Protein AF-0000000087669742 (afdb_homodimer)

Secondary structure (DSSP, 8-state):
-EEEEEEE--S--HHHHHHHHHHHHTTEEEEEEEEEEEEEEHHHHTSS--SSHHHHHHHHHHHHHHHHHHHHT---EEEEEEE-HHHHHHHHHHHTT-SEEEEEEEE-SS-TT---HHHHHHHHH-SSEEEEEEEE-/-EEEEEEE--S--HHHHHHHHHHHHTTEEEEEEEEEEEEEETTGGGSS--SSHHHHHHHHHHHHHHHHHHHHT---EEEEEEE-HHHHHHHHHHHTT-SEEEEEEEE-SS-TT---HHHHHHHHH-SSEEEEEEEE-

pLDDT: mean 83.38, std 17.42, range [39.97, 98.5]

Organism: NCBI:txid484088

InterPro domains:
  IPR006015 Universal stress protein A family [PR01438] (95-107)
  IPR006015 Universal stress protein A family [PR01438] (112-134)
  IPR006016 UspA [PF00582] (1-134)
  IPR014729 Rossmann-like alpha/beta/alpha sandwich fold [G3DSA:3.40.50.620] (1-135)

Nearest PDB structures (foldseek):
  4r2l-assembly1_B-2  TM=8.242E-01  e=2.205E-08  Salmonella enterica subsp. enterica serovar Typhimurium str. LT2
  2gm3-assembly6_F-3  TM=6.220E-01  e=1.500E-05  Arabidopsis thaliana
  8ijy-assembly1_A  TM=5.415E-01  e=2.252E-02  Synechococcus elongatus PCC 7942 = FACHB-805
  5b3h-assembly2_E  TM=4.622E-01  e=8.101E-02  Arabidopsis thaliana
  5b3h-assembly1_B  TM=4.850E-01  e=1.402E-01  Arabidopsis thaliana

Structure (mmCIF, N/CA/C/O backbone):
data_AF-0000000087669742-model_v1
#
loop_
_entity.id
_entity.type
_entity.pdbx_description
1 polymer 'Universal stress protein UspA'
#
loop_
_atom_site.group_PDB
_atom_site.id
_atom_site.type_symbol
_atom_site.label_atom_id
_atom_site.label_alt_id
_atom_site.label_comp_id
_atom_site.label_asym_id
_atom_site.label_entity_id
_atom_site.label_seq_id
_atom_site.pdbx_PDB_ins_code
_atom_site.Cartn_x
_atom_site.Cartn_y
_atom_site.Cartn_z
_atom_site.occupancy
_atom_site.B_iso_or_equiv
_atom_site.auth_seq_id
_atom_site.auth_comp_id
_atom_site.auth_asym_id
_atom_site.auth_atom_id
_atom_site.pdbx_PDB_model_num
ATOM 1 N N . MET A 1 1 ? -13.172 -3.043 3.889 1 84.75 1 MET A N 1
ATOM 2 C CA . MET A 1 1 ? -13.047 -1.611 4.148 1 84.75 1 MET A CA 1
ATOM 3 C C . MET A 1 1 ? -12.461 -1.358 5.531 1 84.75 1 MET A C 1
ATOM 5 O O . MET A 1 1 ? -12.414 -2.264 6.367 1 84.75 1 MET A O 1
ATOM 9 N N . TYR A 1 2 ? -11.836 -0.158 5.695 1 95.5 2 TYR A N 1
ATOM 10 C CA . TYR A 1 2 ? -11.07 0.158 6.895 1 95.5 2 TYR A CA 1
ATOM 11 C C . TYR A 1 2 ? -11.836 1.109 7.801 1 95.5 2 TYR A C 1
ATOM 13 O O . TYR A 1 2 ? -12.586 1.964 7.324 1 95.5 2 TYR A O 1
ATOM 21 N N . ASN A 1 3 ? -11.672 0.974 9.102 1 97.12 3 ASN A N 1
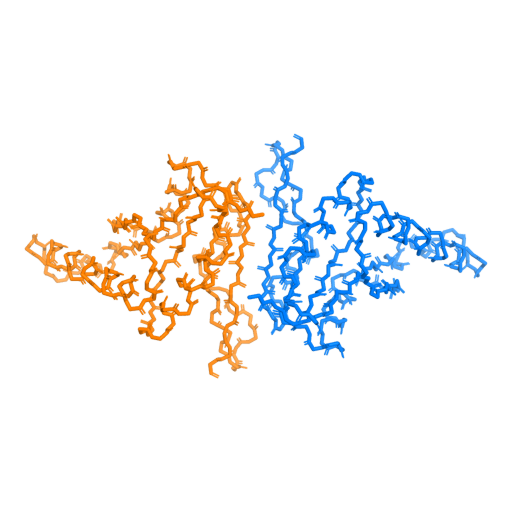ATOM 22 C CA . ASN A 1 3 ? -12.414 1.78 10.062 1 97.12 3 ASN A CA 1
ATOM 23 C C . ASN A 1 3 ? -11.727 3.117 10.32 1 97.12 3 ASN A C 1
ATOM 25 O O . ASN A 1 3 ? -12.383 4.148 10.445 1 97.12 3 ASN A O 1
ATOM 29 N N . THR A 1 4 ? -10.445 3.109 10.523 1 98.31 4 THR A N 1
ATOM 30 C CA . THR A 1 4 ? -9.664 4.316 10.758 1 98.31 4 THR A CA 1
ATOM 31 C C . THR A 1 4 ? -8.57 4.465 9.703 1 98.31 4 THR A C 1
ATOM 33 O O . THR A 1 4 ? -7.582 3.73 9.719 1 98.31 4 THR A O 1
ATOM 36 N N . VAL A 1 5 ? -8.719 5.43 8.805 1 98.31 5 VAL A N 1
ATOM 37 C CA . VAL A 1 5 ? -7.812 5.645 7.684 1 98.31 5 VAL A CA 1
ATOM 38 C C . VAL A 1 5 ? -7.09 6.98 7.848 1 98.31 5 VAL A C 1
ATOM 40 O O . VAL A 1 5 ? -7.715 7.996 8.156 1 98.31 5 VAL A O 1
ATOM 43 N N . VAL A 1 6 ? -5.777 6.914 7.73 1 98.5 6 VAL A N 1
ATOM 44 C CA . VAL A 1 6 ? -4.988 8.141 7.73 1 98.5 6 VAL A CA 1
ATOM 45 C C . VAL A 1 6 ? -4.453 8.414 6.328 1 98.5 6 VAL A C 1
ATOM 47 O O . VAL A 1 6 ? -3.859 7.531 5.699 1 98.5 6 VAL A O 1
ATOM 50 N N . CYS A 1 7 ? -4.758 9.531 5.875 1 97.75 7 CYS A N 1
ATOM 51 C CA . CYS A 1 7 ? -4.234 10.023 4.605 1 97.75 7 CYS A CA 1
ATOM 52 C C . CYS A 1 7 ? -3.08 10.992 4.828 1 97.75 7 CYS A C 1
ATOM 54 O O . CYS A 1 7 ? -3.281 12.094 5.336 1 97.75 7 CYS A O 1
ATOM 56 N N . ALA A 1 8 ? -1.875 10.562 4.449 1 96.38 8 ALA A N 1
ATOM 57 C CA . ALA A 1 8 ? -0.693 11.406 4.609 1 96.38 8 ALA A CA 1
ATOM 58 C C . ALA A 1 8 ? -0.509 12.328 3.41 1 96.38 8 ALA A C 1
ATOM 60 O O . ALA A 1 8 ? -0.205 11.875 2.307 1 96.38 8 ALA A O 1
ATOM 61 N N . ILE A 1 9 ? -0.63 13.609 3.693 1 91.88 9 ILE A N 1
ATOM 62 C CA . ILE A 1 9 ? -0.577 14.609 2.629 1 91.88 9 ILE A CA 1
ATOM 63 C C . ILE A 1 9 ? 0.811 15.242 2.588 1 91.88 9 ILE A C 1
ATOM 65 O O . ILE A 1 9 ? 1.273 15.805 3.584 1 91.88 9 ILE A O 1
ATOM 69 N N . GLY A 1 10 ? 1.509 15.008 1.503 1 82.94 10 GLY A N 1
ATOM 70 C CA . GLY A 1 10 ? 2.809 15.633 1.316 1 82.94 10 GLY A CA 1
ATOM 71 C C . GLY A 1 10 ? 2.736 16.953 0.567 1 82.94 10 GLY A C 1
ATOM 72 O O . GLY A 1 10 ? 1.685 17.594 0.532 1 82.94 10 GLY A O 1
ATOM 73 N N . ARG A 1 11 ? 3.965 17.234 0.144 1 71.75 11 ARG A N 1
ATOM 74 C CA . ARG A 1 11 ? 4.012 18.422 -0.717 1 71.75 11 ARG A CA 1
ATOM 75 C C . ARG A 1 11 ? 3.52 18.094 -2.123 1 71.75 11 ARG A C 1
ATOM 77 O O . ARG A 1 11 ? 3.734 16.984 -2.615 1 71.75 11 ARG A O 1
ATOM 84 N N . GLY A 1 12 ? 2.629 18.891 -2.688 1 72.88 12 GLY A N 1
ATOM 85 C CA . GLY A 1 12 ? 2.131 18.641 -4.027 1 72.88 12 GLY A CA 1
ATOM 86 C C . GLY A 1 12 ? 1.046 19.609 -4.461 1 72.88 12 GLY A C 1
ATOM 87 O O . GLY A 1 12 ? 0.715 20.547 -3.729 1 72.88 12 GLY A O 1
ATOM 88 N N . SER A 1 13 ? 0.628 19.281 -5.645 1 74.31 13 SER A N 1
ATOM 89 C CA . SER A 1 13 ? -0.417 20.125 -6.227 1 74.31 13 SER A CA 1
ATOM 90 C C . SER A 1 13 ? -1.766 19.859 -5.566 1 74.31 13 SER A C 1
ATOM 92 O O . SER A 1 13 ? -1.936 18.859 -4.859 1 74.31 13 SER A O 1
ATOM 94 N N . ARG A 1 14 ? -2.572 20.859 -5.691 1 80.94 14 ARG A N 1
ATOM 95 C CA . ARG A 1 14 ? -3.949 20.719 -5.234 1 80.94 14 ARG A CA 1
ATOM 96 C C . ARG A 1 14 ? -4.594 19.469 -5.836 1 80.94 14 ARG A C 1
ATOM 98 O O . ARG A 1 14 ? -5.328 18.75 -5.152 1 80.94 14 ARG A O 1
ATOM 105 N N . GLU A 1 15 ? -4.309 19.281 -7.098 1 81.88 15 GLU A N 1
ATOM 106 C CA . GLU A 1 15 ? -4.883 18.141 -7.801 1 81.88 15 GLU A CA 1
ATOM 107 C C . GLU A 1 15 ? -4.441 16.828 -7.164 1 81.88 15 GLU A C 1
ATOM 109 O O . GLU A 1 15 ? -5.258 15.93 -6.961 1 81.88 15 GLU A O 1
ATOM 114 N N . ARG A 1 16 ? -3.258 16.781 -6.789 1 84.06 16 ARG A N 1
ATOM 115 C CA . ARG A 1 16 ? -2.723 15.578 -6.168 1 84.06 16 ARG A CA 1
ATOM 116 C C . ARG A 1 16 ? -3.34 15.352 -4.793 1 84.06 16 ARG A C 1
ATOM 118 O O . ARG A 1 16 ? -3.662 14.219 -4.434 1 84.06 16 ARG A O 1
ATOM 125 N N . THR A 1 17 ? -3.438 16.406 -4.105 1 88.44 17 THR A N 1
ATOM 126 C CA . THR A 1 17 ? -4.055 16.328 -2.787 1 88.44 17 THR A CA 1
ATOM 127 C C . THR A 1 17 ? -5.488 15.82 -2.889 1 88.44 17 THR A C 1
ATOM 129 O O . THR A 1 17 ? -5.895 14.945 -2.129 1 88.44 17 THR A O 1
ATOM 132 N N . GLN A 1 18 ? -6.219 16.297 -3.855 1 90.12 18 GLN A N 1
ATOM 133 C CA . GLN A 1 18 ? -7.605 15.883 -4.039 1 90.12 18 GLN A CA 1
ATOM 134 C C . GLN A 1 18 ? -7.699 14.414 -4.445 1 90.12 18 GLN A C 1
ATOM 136 O O . GLN A 1 18 ? -8.586 13.695 -3.986 1 90.12 18 GLN A O 1
ATOM 141 N N . GLN A 1 19 ? -6.801 14.031 -5.328 1 89.62 19 GLN A N 1
ATOM 142 C CA . GLN A 1 19 ? -6.773 12.641 -5.75 1 89.62 19 GLN A CA 1
ATOM 143 C C . GLN A 1 19 ? -6.504 11.711 -4.566 1 89.62 19 GLN A C 1
ATOM 145 O O . GLN A 1 19 ? -7.129 10.656 -4.441 1 89.62 19 GLN A O 1
ATOM 150 N N . LEU A 1 20 ? -5.605 12.133 -3.73 1 92.19 20 LEU A N 1
ATOM 151 C CA . LEU A 1 20 ? -5.238 11.344 -2.561 1 92.19 20 LEU A CA 1
ATOM 152 C C . LEU A 1 20 ? -6.406 11.242 -1.585 1 92.19 20 LEU A C 1
ATOM 154 O O . LEU A 1 20 ? -6.699 10.156 -1.07 1 92.19 20 LEU A O 1
ATOM 158 N N . ILE A 1 21 ? -7.051 12.344 -1.36 1 94.5 21 ILE A N 1
ATOM 159 C CA . ILE A 1 21 ? -8.195 12.383 -0.452 1 94.5 21 ILE A CA 1
ATOM 160 C C . ILE A 1 21 ? -9.312 11.5 -0.997 1 94.5 21 ILE A C 1
ATOM 162 O O . ILE A 1 21 ? -9.922 10.727 -0.251 1 94.5 21 ILE A O 1
ATOM 166 N N . THR A 1 22 ? -9.539 11.617 -2.266 1 93.31 22 THR A N 1
ATOM 167 C CA . THR A 1 22 ? -10.578 10.812 -2.896 1 93.31 22 THR A CA 1
ATOM 168 C C . THR A 1 22 ? -10.258 9.32 -2.764 1 93.31 22 THR A C 1
ATOM 170 O O . THR A 1 22 ? -11.125 8.531 -2.387 1 93.31 22 THR A O 1
ATOM 173 N N . ALA A 1 23 ? -9.039 8.953 -3.062 1 93.38 23 ALA A N 1
ATOM 174 C CA . ALA A 1 23 ? -8.617 7.559 -2.941 1 93.38 23 ALA A CA 1
ATOM 175 C C . ALA A 1 23 ? -8.781 7.059 -1.51 1 93.38 23 ALA A C 1
ATOM 177 O O . ALA A 1 23 ? -9.289 5.957 -1.284 1 93.38 23 ALA A O 1
ATOM 178 N N . ALA A 1 24 ? -8.406 7.855 -0.539 1 96.31 24 ALA A N 1
ATOM 179 C CA . ALA A 1 24 ? -8.5 7.48 0.869 1 96.31 24 ALA A CA 1
ATOM 180 C C . ALA A 1 24 ? -9.953 7.305 1.295 1 96.31 24 ALA A C 1
ATOM 182 O O . ALA A 1 24 ? -10.289 6.359 2.01 1 96.31 24 ALA A O 1
ATOM 183 N N . SER A 1 25 ? -10.789 8.25 0.844 1 95.69 25 SER A N 1
ATOM 184 C CA . SER A 1 25 ? -12.195 8.234 1.242 1 95.69 25 SER A CA 1
ATOM 185 C C . SER A 1 25 ? -12.891 6.969 0.75 1 95.69 25 SER A C 1
ATOM 187 O O . SER A 1 25 ? -13.797 6.453 1.413 1 95.69 25 SER A O 1
ATOM 189 N N . MET A 1 26 ? -12.438 6.453 -0.369 1 93.44 26 MET A N 1
ATOM 190 C CA . MET A 1 26 ? -13.039 5.254 -0.947 1 93.44 26 MET A CA 1
ATOM 191 C C . MET A 1 26 ? -12.711 4.023 -0.108 1 93.44 26 MET A C 1
ATOM 193 O O . MET A 1 26 ? -13.367 2.986 -0.236 1 93.44 26 MET A O 1
ATOM 197 N N . LEU A 1 27 ? -11.688 4.133 0.757 1 96.06 27 LEU A N 1
ATOM 198 C CA . LEU A 1 27 ? -11.211 2.982 1.518 1 96.06 27 LEU A CA 1
ATOM 199 C C . LEU A 1 27 ? -11.766 3.004 2.938 1 96.06 27 LEU A C 1
ATOM 201 O O . LEU A 1 27 ? -11.539 2.074 3.713 1 96.06 27 LEU A O 1
ATOM 205 N N . VAL A 1 28 ? -12.523 4.043 3.23 1 96.06 28 VAL A N 1
ATOM 206 C CA . VAL A 1 28 ? -13.109 4.18 4.559 1 96.06 28 VAL A CA 1
ATOM 207 C C . VAL A 1 28 ? -14.438 3.432 4.609 1 96.06 28 VAL A C 1
ATOM 209 O O . VAL A 1 28 ? -15.281 3.59 3.725 1 96.06 28 VAL A O 1
ATOM 212 N N . ALA A 1 29 ? -14.648 2.564 5.633 1 95 29 ALA A N 1
ATOM 213 C CA . ALA A 1 29 ? -15.914 1.87 5.867 1 95 29 ALA A CA 1
ATOM 214 C C . ALA A 1 29 ? -17.031 2.857 6.191 1 95 29 ALA A C 1
ATOM 216 O O . ALA A 1 29 ? -16.766 3.99 6.602 1 95 29 ALA A O 1
ATOM 217 N N . PRO A 1 30 ? -18.281 2.15 6.062 1 89.19 30 PRO A N 1
ATOM 218 C CA . PRO A 1 30 ? -19.391 2.98 6.523 1 89.19 30 PRO A CA 1
ATOM 219 C C . PRO A 1 30 ? -19.297 3.326 8.008 1 89.19 30 PRO A C 1
ATOM 221 O O . PRO A 1 30 ? -19.031 2.453 8.836 1 89.19 30 PRO A O 1
ATOM 224 N N . ASN A 1 31 ? -19.078 4.367 8.438 1 93.88 31 ASN A N 1
ATOM 225 C CA . ASN A 1 31 ? -19 4.879 9.797 1 93.88 31 ASN A CA 1
ATOM 226 C C . ASN A 1 31 ? -17.547 5.02 10.25 1 93.88 31 ASN A C 1
ATOM 228 O O . ASN A 1 31 ? -17.281 5.188 11.445 1 93.88 31 ASN A O 1
ATOM 232 N N . GLY A 1 32 ? -16.703 4.715 9.359 1 96.88 32 GLY A N 1
ATOM 233 C CA . GLY A 1 32 ? -15.297 4.875 9.68 1 96.88 32 GLY A CA 1
ATOM 234 C C . GLY A 1 32 ? -14.852 6.324 9.742 1 96.88 32 GLY A C 1
ATOM 235 O O . GLY A 1 32 ? -15.672 7.234 9.578 1 96.88 32 GLY A O 1
ATOM 236 N N . LYS A 1 33 ? -13.562 6.488 10.078 1 97.94 33 LYS A N 1
ATOM 237 C CA . LYS A 1 33 ? -13 7.824 10.242 1 97.94 33 LYS A CA 1
ATOM 238 C C . LYS A 1 33 ? -11.82 8.039 9.289 1 97.94 33 LYS A C 1
ATOM 240 O O . LYS A 1 33 ? -11.008 7.137 9.086 1 97.94 33 LYS A O 1
ATOM 245 N N . LEU A 1 34 ? -11.836 9.188 8.711 1 98.12 34 LEU A N 1
ATOM 246 C CA . LEU A 1 34 ? -10.727 9.633 7.875 1 98.12 34 LEU A CA 1
ATOM 247 C C . LEU A 1 34 ? -9.961 10.766 8.547 1 98.12 34 LEU A C 1
ATOM 249 O O . LEU A 1 34 ? -10.562 11.695 9.086 1 98.12 34 LEU A O 1
ATOM 253 N N . HIS A 1 35 ? -8.656 10.594 8.617 1 98.38 35 HIS A N 1
ATOM 254 C CA . HIS A 1 35 ? -7.754 11.617 9.125 1 98.38 35 HIS A CA 1
ATOM 255 C C . HIS A 1 35 ? -6.781 12.078 8.047 1 98.38 35 HIS A C 1
ATOM 257 O O . HIS A 1 35 ? -6.168 11.258 7.367 1 98.38 35 HIS A O 1
ATOM 263 N N . LEU A 1 36 ? -6.723 13.352 7.863 1 97.44 36 LEU A N 1
ATOM 264 C CA . LEU A 1 36 ? -5.656 13.93 7.051 1 97.44 36 LEU A CA 1
ATOM 265 C C . LEU A 1 36 ? -4.496 14.391 7.926 1 97.44 36 LEU A C 1
ATOM 267 O O . LEU A 1 36 ? -4.707 14.992 8.984 1 97.44 36 LEU A O 1
ATOM 271 N N . VAL A 1 37 ? -3.293 14.102 7.508 1 96.69 37 VAL A N 1
ATOM 272 C CA . VAL A 1 37 ? -2.152 14.586 8.273 1 96.69 37 VAL A CA 1
ATOM 273 C C . VAL A 1 37 ? -1.14 15.242 7.344 1 96.69 37 VAL A C 1
ATOM 275 O O . VAL A 1 37 ? -0.867 14.727 6.254 1 96.69 37 VAL A O 1
ATOM 278 N N . HIS A 1 38 ? -0.715 16.328 7.676 1 94.06 38 HIS A N 1
ATOM 279 C CA . HIS A 1 38 ? 0.408 17.031 7.074 1 94.06 38 HIS A CA 1
ATOM 280 C C . HIS A 1 38 ? 1.438 17.438 8.125 1 94.06 38 HIS A C 1
ATOM 282 O O . HIS A 1 38 ? 1.089 18.016 9.156 1 94.06 38 HIS A O 1
ATOM 288 N N . VAL A 1 39 ? 2.646 17.094 7.867 1 92.44 39 VAL A N 1
ATOM 289 C CA . VAL A 1 39 ? 3.717 17.406 8.812 1 92.44 39 VAL A CA 1
ATOM 290 C C . VAL A 1 39 ? 4.637 18.469 8.211 1 92.44 39 VAL A C 1
ATOM 292 O O . VAL A 1 39 ? 5.227 18.25 7.148 1 92.44 39 VAL A O 1
ATOM 295 N N . LEU A 1 40 ? 4.684 19.578 8.844 1 87.12 40 LEU A N 1
ATOM 296 C CA . LEU A 1 40 ? 5.578 20.656 8.445 1 87.12 40 LEU A CA 1
ATOM 297 C C . LEU A 1 40 ? 7.008 20.375 8.906 1 87.12 40 LEU A C 1
ATOM 299 O O . LEU A 1 40 ? 7.254 20.188 10.094 1 87.12 40 LEU A O 1
ATOM 303 N N . ASP A 1 41 ? 7.844 20.203 7.832 1 76.5 41 ASP A N 1
ATOM 304 C CA . ASP A 1 41 ? 9.234 19.922 8.172 1 76.5 41 ASP A CA 1
ATOM 305 C C . ASP A 1 41 ? 9.852 21.062 8.969 1 76.5 41 ASP A C 1
ATOM 307 O O . ASP A 1 41 ? 9.922 22.203 8.484 1 76.5 41 ASP A O 1
ATOM 311 N N . GLY A 1 42 ? 9.906 20.938 10.297 1 62.44 42 GLY A N 1
ATOM 312 C CA . GLY A 1 42 ? 10.492 21.953 11.156 1 62.44 42 GLY A CA 1
ATOM 313 C C . GLY A 1 42 ? 11.859 22.406 10.688 1 62.44 42 GLY A C 1
ATOM 314 O O . GLY A 1 42 ? 12.266 23.547 10.93 1 62.44 42 GLY A O 1
ATOM 315 N N . LEU A 1 43 ? 12.758 21.453 10.266 1 53.47 43 LEU A N 1
ATOM 316 C CA . LEU A 1 43 ? 14.094 21.922 9.922 1 53.47 43 LEU A CA 1
ATOM 317 C C . LEU A 1 43 ? 14.031 22.969 8.812 1 53.47 43 LEU A C 1
ATOM 319 O O . LEU A 1 43 ? 14.875 23.875 8.75 1 53.47 43 LEU A O 1
ATOM 323 N N . ALA A 1 44 ? 13.234 22.75 7.957 1 50.81 44 ALA A N 1
ATOM 324 C CA . ALA A 1 44 ? 13.211 23.766 6.906 1 50.81 44 ALA A CA 1
ATOM 325 C C . ALA A 1 44 ? 12.688 25.109 7.434 1 50.81 44 ALA A C 1
ATOM 327 O O . ALA A 1 44 ? 12.984 26.156 6.871 1 50.81 44 ALA A O 1
ATOM 328 N N . SER A 1 45 ? 11.812 24.891 8.414 1 45.34 45 SER A N 1
ATOM 329 C CA . SER A 1 45 ? 11.289 26.141 8.953 1 45.34 45 SER A CA 1
ATOM 330 C C . SER A 1 45 ? 12.344 26.859 9.789 1 45.34 45 SER A C 1
ATOM 332 O O . SER A 1 45 ? 12.102 27.969 10.289 1 45.34 45 SER A O 1
ATOM 334 N N . SER A 1 46 ? 13.336 26.094 10.203 1 43.56 46 SER A N 1
ATOM 335 C CA . SER A 1 46 ? 14.219 26.781 11.141 1 43.56 46 SER A CA 1
ATOM 336 C C . SER A 1 46 ? 14.82 28.031 10.516 1 43.56 46 SER A C 1
ATOM 338 O O . SER A 1 46 ? 15.484 28.812 11.203 1 43.56 46 SER A O 1
ATOM 340 N N . SER A 1 47 ? 15.32 27.953 9.258 1 42.22 47 SER A N 1
ATOM 341 C CA . SER A 1 47 ? 16.078 29.188 9.07 1 42.22 47 SER A CA 1
ATOM 342 C C . SER A 1 47 ? 15.219 30.406 9.391 1 42.22 47 SER A C 1
ATOM 344 O O . SER A 1 47 ? 15.656 31.312 10.102 1 42.22 47 SER A O 1
ATOM 346 N N . ALA A 1 48 ? 14.57 31.109 8.305 1 42.78 48 ALA A N 1
ATOM 347 C CA . ALA A 1 48 ? 14.398 32.562 8.367 1 42.78 48 ALA A CA 1
ATOM 348 C C . ALA A 1 48 ? 13.312 32.938 9.375 1 42.78 48 ALA A C 1
ATOM 350 O O . ALA A 1 48 ? 13.289 34.062 9.867 1 42.78 48 ALA A O 1
ATOM 351 N N . PHE A 1 49 ? 11.938 32.688 9.219 1 40.75 49 PHE A N 1
ATOM 352 C CA . PHE A 1 49 ? 10.93 33.469 9.922 1 40.75 49 PHE A CA 1
ATOM 353 C C . PHE A 1 49 ? 10.523 32.781 11.227 1 40.75 49 PHE A C 1
ATOM 355 O O . PHE A 1 49 ? 9.906 31.719 11.203 1 40.75 49 PHE A O 1
ATOM 362 N N . PRO A 1 50 ? 11.164 33.25 12.352 1 43.5 50 PRO A N 1
ATOM 363 C CA . PRO A 1 50 ? 11 32.812 13.734 1 43.5 50 PRO A CA 1
ATOM 364 C C . PRO A 1 50 ? 9.562 32.406 14.047 1 43.5 50 PRO A C 1
ATOM 366 O O . PRO A 1 50 ? 9.336 31.266 14.5 1 43.5 50 PRO A O 1
ATOM 369 N N . ASP A 1 51 ? 8.867 33.25 15.117 1 44.19 51 ASP A N 1
ATOM 370 C CA . ASP A 1 51 ? 7.746 33.156 16.047 1 44.19 51 ASP A CA 1
ATOM 371 C C . ASP A 1 51 ? 6.414 33.062 15.305 1 44.19 51 ASP A C 1
ATOM 373 O O . ASP A 1 51 ? 5.523 32.312 15.695 1 44.19 51 ASP A O 1
ATOM 377 N N . GLU A 1 52 ? 6.059 34.125 14.586 1 45.06 52 GLU A N 1
ATOM 378 C CA . GLU A 1 52 ? 4.762 34.531 14.047 1 45.06 52 GLU A CA 1
ATOM 379 C C . GLU A 1 52 ? 4.371 33.688 12.852 1 45.06 52 GLU A C 1
ATOM 381 O O . GLU A 1 52 ? 3.193 33.594 12.5 1 45.06 52 GLU A O 1
ATOM 386 N N . TRP A 1 53 ? 5.328 33.125 12.086 1 46.62 53 TRP A N 1
ATOM 387 C CA . TRP A 1 53 ? 5.176 32.531 10.766 1 46.62 53 TRP A CA 1
ATOM 388 C C . TRP A 1 53 ? 4.633 31.125 10.859 1 46.62 53 TRP A C 1
ATOM 390 O O . TRP A 1 53 ? 3.898 30.672 9.984 1 46.62 53 TRP A O 1
ATOM 400 N N . ASP A 1 54 ? 4.82 30.578 12.188 1 56.25 54 ASP A N 1
ATOM 401 C CA . ASP A 1 54 ? 4.508 29.172 12.328 1 56.25 54 ASP A CA 1
ATOM 402 C C . ASP A 1 54 ? 2.998 28.938 12.398 1 56.25 54 ASP A C 1
ATOM 404 O O . ASP A 1 54 ? 2.473 28.031 11.75 1 56.25 54 ASP A O 1
ATOM 408 N N . MET A 1 55 ? 2.406 29.953 13.078 1 59.97 55 MET A N 1
ATOM 409 C CA . MET A 1 55 ? 0.957 29.828 13.211 1 59.97 55 MET A CA 1
ATOM 410 C C . MET A 1 55 ? 0.26 30.125 11.891 1 59.97 55 MET A C 1
ATOM 412 O O . MET A 1 55 ? -0.733 29.484 11.547 1 59.97 55 MET A O 1
ATOM 416 N N . GLY A 1 56 ? 0.913 31.109 11.148 1 67.88 56 GLY A N 1
ATOM 417 C CA . GLY A 1 56 ? 0.328 31.469 9.867 1 67.88 56 GLY A CA 1
ATOM 418 C C . GLY A 1 56 ? 0.435 30.359 8.836 1 67.88 56 GLY A C 1
ATOM 419 O O . GLY A 1 56 ? -0.527 30.078 8.117 1 67.88 56 GLY A O 1
ATOM 420 N N . VAL A 1 57 ? 1.521 29.719 8.938 1 74.88 57 VAL A N 1
ATOM 421 C CA . VAL A 1 57 ? 1.751 28.672 7.949 1 74.88 57 VAL A CA 1
ATOM 422 C C . VAL A 1 57 ? 0.843 27.484 8.242 1 74.88 57 VAL A C 1
ATOM 424 O O . VAL A 1 57 ? 0.232 26.922 7.336 1 74.88 57 VAL A O 1
ATOM 427 N N . ILE A 1 58 ? 0.723 27.234 9.547 1 77.62 58 ILE A N 1
ATOM 428 C CA . ILE A 1 58 ? -0.114 26.109 9.961 1 77.62 58 ILE A CA 1
ATOM 429 C C . ILE A 1 58 ? -1.568 26.391 9.578 1 77.62 58 ILE A C 1
ATOM 431 O O . ILE A 1 58 ? -2.248 25.516 9.031 1 77.62 58 ILE A O 1
ATOM 435 N N . ALA A 1 59 ? -1.978 27.594 9.906 1 83.69 59 ALA A N 1
ATOM 436 C CA . ALA A 1 59 ? -3.354 27.953 9.586 1 83.69 59 ALA A CA 1
ATOM 437 C C . ALA A 1 59 ? -3.604 27.891 8.086 1 83.69 59 ALA A C 1
ATOM 439 O O . ALA A 1 59 ? -4.668 27.453 7.645 1 83.69 59 ALA A O 1
ATOM 440 N N . ASP A 1 60 ? -2.602 28.297 7.328 1 83.75 60 ASP A N 1
ATOM 441 C CA . ASP A 1 60 ? -2.738 28.297 5.875 1 83.75 60 ASP A CA 1
ATOM 442 C C . ASP A 1 60 ? -2.824 26.859 5.34 1 83.75 60 ASP A C 1
ATOM 444 O O . ASP A 1 60 ? -3.627 26.578 4.449 1 83.75 60 ASP A O 1
ATOM 448 N N . VAL A 1 61 ? -2.072 26.031 5.918 1 83.88 61 VAL A N 1
ATOM 449 C CA . VAL A 1 61 ? -2.082 24.641 5.484 1 83.88 61 VAL A CA 1
ATOM 450 C C . VAL A 1 61 ? -3.412 23.984 5.863 1 83.88 61 VAL A C 1
ATOM 452 O O . VAL A 1 61 ? -4.008 23.266 5.059 1 83.88 61 VAL A O 1
ATOM 455 N N . GLU A 1 62 ? -3.865 24.297 7.055 1 88.38 62 GLU A N 1
ATOM 456 C CA . GLU A 1 62 ? -5.145 23.75 7.5 1 88.38 62 GLU A CA 1
ATOM 457 C C . GLU A 1 62 ? -6.281 24.188 6.582 1 88.38 62 GLU A C 1
ATOM 459 O O . GLU A 1 62 ? -7.133 23.391 6.203 1 88.38 62 GLU A O 1
ATOM 464 N N . LYS A 1 63 ? -6.215 25.453 6.258 1 88.75 63 LYS A N 1
ATOM 465 C CA . LYS A 1 63 ? -7.246 25.984 5.375 1 88.75 63 LYS A CA 1
ATOM 466 C C . LYS A 1 63 ? -7.215 25.297 4.016 1 88.75 63 LYS A C 1
ATOM 468 O O . LYS A 1 63 ? -8.266 24.984 3.441 1 88.75 63 LYS A O 1
ATOM 473 N N . THR A 1 64 ? -6.074 25.047 3.533 1 88.06 64 THR A N 1
ATOM 474 C CA . THR A 1 64 ? -5.906 24.391 2.244 1 88.06 64 THR A CA 1
ATOM 475 C C . THR A 1 64 ? -6.465 22.969 2.289 1 88.06 64 THR A C 1
ATOM 477 O O . THR A 1 64 ? -7.152 22.547 1.358 1 88.06 64 THR A O 1
ATOM 480 N N . LEU A 1 65 ? -6.246 22.281 3.396 1 90.19 65 LEU A N 1
ATOM 481 C CA . LEU A 1 65 ? -6.727 20.906 3.533 1 90.19 65 LEU A CA 1
ATOM 482 C C . LEU A 1 65 ? -8.242 20.875 3.682 1 90.19 65 LEU A C 1
ATOM 484 O O . LEU A 1 65 ? -8.906 20.016 3.096 1 90.19 65 LEU A O 1
ATOM 488 N N . VAL A 1 66 ? -8.75 21.859 4.398 1 91.19 66 VAL A N 1
ATOM 489 C CA . VAL A 1 66 ? -10.195 21.938 4.594 1 91.19 66 VAL A CA 1
ATOM 490 C C . VAL A 1 66 ? -10.883 22.234 3.262 1 91.19 66 VAL A C 1
ATOM 492 O O . VAL A 1 66 ? -11.93 21.656 2.957 1 91.19 66 VAL A O 1
ATOM 495 N N . ARG A 1 67 ? -10.258 23.109 2.486 1 90.88 67 ARG A N 1
ATOM 496 C CA . ARG A 1 67 ? -10.789 23.406 1.164 1 90.88 67 ARG A CA 1
ATOM 497 C C . ARG A 1 67 ? -10.797 22.172 0.276 1 90.88 67 ARG A C 1
ATOM 499 O O . ARG A 1 67 ? -11.75 21.938 -0.464 1 90.88 67 ARG A O 1
ATOM 506 N N . ALA A 1 68 ? -9.773 21.422 0.333 1 90.25 68 ALA A N 1
ATOM 507 C CA . ALA A 1 68 ? -9.68 20.188 -0.448 1 90.25 68 ALA A CA 1
ATOM 508 C C . ALA A 1 68 ? -10.766 19.203 -0.045 1 90.25 68 ALA A C 1
ATOM 510 O O . ALA A 1 68 ? -11.367 18.547 -0.901 1 90.25 68 ALA A O 1
ATOM 511 N N . LEU A 1 69 ? -11.055 19.109 1.257 1 92.38 69 LEU A N 1
ATOM 512 C CA . LEU A 1 69 ? -12.102 18.219 1.76 1 92.38 69 LEU A CA 1
ATOM 513 C C . LEU A 1 69 ? -13.469 18.656 1.257 1 92.38 69 LEU A C 1
ATOM 515 O O . LEU A 1 69 ? -14.281 17.828 0.85 1 92.38 69 LEU A O 1
ATOM 519 N N . ARG A 1 70 ? -13.664 19.953 1.281 1 90.81 70 ARG A N 1
ATOM 520 C CA . ARG A 1 70 ? -14.93 20.5 0.803 1 90.81 70 ARG A CA 1
ATOM 521 C C . ARG A 1 70 ? -15.125 20.219 -0.682 1 90.81 70 ARG A C 1
ATOM 523 O O . ARG A 1 70 ? -16.203 19.828 -1.108 1 90.81 70 ARG A O 1
ATOM 530 N N . SER A 1 71 ? -14.062 20.344 -1.403 1 90.12 71 SER A N 1
ATOM 531 C CA . SER A 1 71 ? -14.117 20.156 -2.848 1 90.12 71 SER A CA 1
ATOM 532 C C . SER A 1 71 ? -14.414 18.688 -3.193 1 90.12 71 SER A C 1
ATOM 534 O O . SER A 1 71 ? -15.016 18.406 -4.23 1 90.12 71 SER A O 1
ATOM 536 N N . THR A 1 72 ? -14.039 17.75 -2.326 1 89.06 72 THR A N 1
ATOM 537 C CA . THR A 1 72 ? -14.234 16.328 -2.586 1 89.06 72 THR A CA 1
ATOM 538 C C . THR A 1 72 ? -15.492 15.828 -1.884 1 89.06 72 THR A C 1
ATOM 540 O O . THR A 1 72 ? -15.898 14.68 -2.076 1 89.06 72 THR A O 1
ATOM 543 N N . GLY A 1 73 ? -16.125 16.688 -1.044 1 90.56 73 GLY A N 1
ATOM 544 C CA . GLY A 1 73 ? -17.297 16.281 -0.281 1 90.56 73 GLY A CA 1
ATOM 545 C C . GLY A 1 73 ? -16.984 15.219 0.76 1 90.56 73 GLY A C 1
ATOM 546 O O . GLY A 1 73 ? -17.797 14.328 1.008 1 90.56 73 GLY A O 1
ATOM 547 N N . THR A 1 74 ? -15.766 15.289 1.293 1 92.44 74 THR A N 1
ATOM 548 C CA . THR A 1 74 ? -15.297 14.273 2.232 1 92.44 74 THR A CA 1
ATOM 549 C C . THR A 1 74 ? -15.18 14.859 3.639 1 92.44 74 THR A C 1
ATOM 551 O O . THR A 1 74 ? -14.727 15.992 3.812 1 92.44 74 THR A O 1
ATOM 554 N N . SER A 1 75 ? -15.672 14.156 4.629 1 94.56 75 SER A N 1
ATOM 555 C CA . SER A 1 75 ? -15.477 14.531 6.023 1 94.56 75 SER A CA 1
ATOM 556 C C . SER A 1 75 ? -14.25 13.844 6.617 1 94.56 75 SER A C 1
ATOM 558 O O . SER A 1 75 ? -14.086 12.633 6.473 1 94.56 75 SER A O 1
ATOM 560 N N . ALA A 1 76 ? -13.406 14.656 7.223 1 97.5 76 ALA A N 1
ATOM 561 C CA . ALA A 1 76 ? -12.195 14.102 7.824 1 97.5 76 ALA A CA 1
ATOM 562 C C . ALA A 1 76 ? -11.672 15.008 8.93 1 97.5 76 ALA A C 1
ATOM 564 O O . ALA A 1 76 ? -11.93 16.219 8.93 1 97.5 76 ALA A O 1
ATOM 565 N N . SER A 1 77 ? -11.039 14.445 9.914 1 97.56 77 SER A N 1
ATOM 566 C CA . SER A 1 77 ? -10.234 15.227 10.859 1 97.56 77 SER A CA 1
ATOM 567 C C . SER A 1 77 ? -8.914 15.664 10.227 1 97.56 77 SER A C 1
ATOM 569 O O . SER A 1 77 ? -8.281 14.891 9.508 1 97.56 77 SER A O 1
ATOM 571 N N . VAL A 1 78 ? -8.531 16.891 10.484 1 96.56 78 VAL A N 1
ATOM 572 C CA . VAL A 1 78 ? -7.312 17.438 9.891 1 96.56 78 VAL A CA 1
ATOM 573 C C . VAL A 1 78 ? -6.25 17.609 10.977 1 96.56 78 VAL A C 1
ATOM 575 O O . VAL A 1 78 ? -6.52 18.203 12.031 1 96.56 78 VAL A O 1
ATOM 578 N N . HIS A 1 79 ? -5.094 17.062 10.711 1 96 79 HIS A N 1
ATOM 579 C CA . HIS A 1 79 ? -3.953 17.172 11.617 1 96 79 HIS A CA 1
ATOM 580 C C . HIS A 1 79 ? -2.768 17.828 10.922 1 96 79 HIS A C 1
ATOM 582 O O . HIS A 1 79 ? -2.279 17.328 9.906 1 96 79 HIS A O 1
ATOM 588 N N . VAL A 1 80 ? -2.33 18.969 11.406 1 93.69 80 VAL A N 1
ATOM 589 C CA . VAL A 1 80 ? -1.096 19.609 10.969 1 93.69 80 VAL A CA 1
ATOM 590 C C . VAL A 1 80 ? -0.065 19.578 12.094 1 93.69 80 VAL A C 1
ATOM 592 O O . VAL A 1 80 ? -0.32 20.078 13.188 1 93.69 80 VAL A O 1
ATOM 595 N N . ARG A 1 81 ? 0.982 19 11.805 1 90.81 81 ARG A N 1
ATOM 596 C CA . ARG A 1 81 ? 2.012 18.812 12.82 1 90.81 81 ARG A CA 1
ATOM 597 C C . ARG A 1 81 ? 3.346 19.391 12.359 1 90.81 81 ARG A C 1
ATOM 599 O O . ARG A 1 81 ? 3.555 19.609 11.164 1 90.81 81 ARG A O 1
ATOM 606 N N . GLU A 1 82 ? 4.188 19.656 13.367 1 89.38 82 GLU A N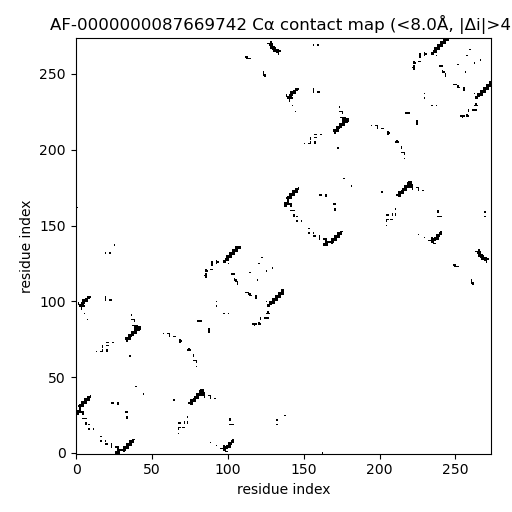 1
ATOM 607 C CA . GLU A 1 82 ? 5.559 20.078 13.094 1 89.38 82 GLU A CA 1
ATOM 608 C C . GLU A 1 82 ? 6.559 19 13.461 1 89.38 82 GLU A C 1
ATOM 610 O O . GLU A 1 82 ? 6.379 18.297 14.461 1 89.38 82 GLU A O 1
ATOM 615 N N . GLY A 1 83 ? 7.574 18.859 12.641 1 90.31 83 GLY A N 1
ATOM 616 C CA . GLY A 1 83 ? 8.602 17.859 12.891 1 90.31 83 GLY A CA 1
ATOM 617 C C . GLY A 1 83 ? 9.055 17.141 11.633 1 90.31 83 GLY A C 1
ATOM 618 O O . GLY A 1 83 ? 8.93 17.688 10.523 1 90.31 83 GLY A O 1
ATOM 619 N N . ARG A 1 84 ? 9.68 16.047 11.805 1 90.19 84 ARG A N 1
ATOM 620 C CA . ARG A 1 84 ? 10.07 15.219 10.672 1 90.19 84 ARG A CA 1
ATOM 621 C C . ARG A 1 84 ? 8.867 14.516 10.062 1 90.19 84 ARG A C 1
ATOM 623 O O . ARG A 1 84 ? 8.148 13.789 10.758 1 90.19 84 ARG A O 1
ATOM 630 N N . PRO A 1 85 ? 8.617 14.695 8.875 1 91.06 85 PRO A N 1
ATOM 631 C CA . PRO A 1 85 ? 7.402 14.156 8.25 1 91.06 85 PRO A CA 1
ATOM 632 C C . PRO A 1 85 ? 7.238 12.656 8.469 1 91.06 85 PRO A C 1
ATOM 634 O O . PRO A 1 85 ? 6.152 12.195 8.828 1 91.06 85 PRO A O 1
ATOM 637 N N . SER A 1 86 ? 8.266 11.938 8.336 1 91.56 86 SER A N 1
ATOM 638 C CA . SER A 1 86 ? 8.203 10.484 8.469 1 91.56 86 SER A CA 1
ATOM 639 C C . SER A 1 86 ? 7.766 10.078 9.875 1 91.56 86 SER A C 1
ATOM 641 O O . SER A 1 86 ? 6.867 9.25 10.031 1 91.56 86 SER A O 1
ATOM 643 N N . GLU A 1 87 ? 8.32 10.711 10.859 1 93.94 87 GLU A N 1
ATOM 644 C CA . GLU A 1 87 ? 7.996 10.398 12.25 1 93.94 87 GLU A CA 1
ATOM 645 C C . GLU A 1 87 ? 6.602 10.891 12.617 1 93.94 87 GLU A C 1
ATOM 647 O O . GLU A 1 87 ? 5.867 10.219 13.344 1 93.94 87 GLU A O 1
ATOM 652 N N . GLY A 1 88 ? 6.32 12.07 12.148 1 95.38 88 GLY A N 1
ATOM 653 C CA . GLY A 1 88 ? 5.023 12.656 12.438 1 95.38 88 GLY A CA 1
ATOM 654 C C . GLY A 1 88 ? 3.865 11.828 11.898 1 95.38 88 GLY A C 1
ATOM 655 O O . GLY A 1 88 ? 2.844 11.672 12.562 1 95.38 88 GLY A O 1
ATOM 656 N N . VAL A 1 89 ? 4.023 11.258 10.75 1 96.62 89 VAL A N 1
ATOM 657 C CA . VAL A 1 89 ? 2.979 10.438 10.141 1 96.62 89 VAL A CA 1
ATOM 658 C C . VAL A 1 89 ? 2.783 9.156 10.953 1 96.62 89 VAL A C 1
ATOM 660 O O . VAL A 1 89 ? 1.66 8.828 11.344 1 96.62 89 VAL A O 1
ATOM 663 N N . VAL A 1 90 ? 3.85 8.5 11.281 1 96.75 90 VAL A N 1
ATOM 664 C CA . VAL A 1 90 ? 3.771 7.242 12.016 1 96.75 90 VAL A CA 1
ATOM 665 C C . VAL A 1 90 ? 3.211 7.488 13.414 1 96.75 90 VAL A C 1
ATOM 667 O O . VAL A 1 90 ? 2.438 6.676 13.93 1 96.75 90 VAL A O 1
ATOM 670 N N . ALA A 1 91 ? 3.623 8.625 14.023 1 97.62 91 ALA A N 1
ATOM 671 C CA . ALA A 1 91 ? 3.1 8.969 15.344 1 97.62 91 ALA A CA 1
ATOM 672 C C . ALA A 1 91 ? 1.578 9.094 15.312 1 97.62 91 ALA A C 1
ATOM 674 O O . ALA A 1 91 ? 0.892 8.594 16.203 1 97.62 91 ALA A O 1
ATOM 675 N N . LEU A 1 92 ? 1.056 9.711 14.281 1 98.06 92 LEU A N 1
ATOM 676 C CA . LEU A 1 92 ? -0.392 9.859 14.188 1 98.06 92 LEU A CA 1
ATOM 677 C C . LEU A 1 92 ? -1.066 8.508 13.977 1 98.06 92 LEU A C 1
ATOM 679 O O . LEU A 1 92 ? -2.141 8.258 14.531 1 98.06 92 LEU A O 1
ATOM 683 N N . LEU A 1 93 ? -0.483 7.656 13.172 1 97.75 93 LEU A N 1
ATOM 684 C CA . LEU A 1 93 ? -1.043 6.328 12.945 1 97.75 93 LEU A CA 1
ATOM 685 C C . LEU A 1 93 ? -1.262 5.598 14.273 1 97.75 93 LEU A C 1
ATOM 687 O O . LEU A 1 93 ? -2.307 4.977 14.477 1 97.75 93 LEU A O 1
ATOM 691 N N . ASN A 1 94 ? -0.3 5.723 15.117 1 97.5 94 ASN A N 1
ATOM 692 C CA . ASN A 1 94 ? -0.387 5.074 16.422 1 97.5 94 ASN A CA 1
ATOM 693 C C . ASN A 1 94 ? -1.434 5.742 17.312 1 97.5 94 ASN A C 1
ATOM 695 O O . ASN A 1 94 ? -2.217 5.062 17.984 1 97.5 94 ASN A O 1
ATOM 699 N N . GLU A 1 95 ? -1.429 7.051 17.328 1 98.25 95 GLU A N 1
ATOM 700 C CA . GLU A 1 95 ? -2.305 7.84 18.188 1 98.25 95 GLU A CA 1
ATOM 701 C C . GLU A 1 95 ? -3.773 7.535 17.906 1 98.25 95 GLU A C 1
ATOM 703 O O . GLU A 1 95 ? -4.574 7.418 18.844 1 98.25 95 GLU A O 1
ATOM 708 N N . VAL A 1 96 ? -4.113 7.383 16.656 1 98.19 96 VAL A N 1
ATOM 709 C CA . VAL A 1 96 ? -5.527 7.242 16.312 1 98.19 96 VAL A CA 1
ATOM 710 C C . VAL A 1 96 ? -5.855 5.773 16.062 1 98.19 96 VAL A C 1
ATOM 712 O O . VAL A 1 96 ? -6.961 5.441 15.625 1 98.19 96 VAL A O 1
ATOM 715 N N . HIS A 1 97 ? -4.816 4.883 16.281 1 97.38 97 HIS A N 1
ATOM 716 C CA . HIS A 1 97 ? -4.977 3.451 16.031 1 97.38 97 HIS A CA 1
ATOM 717 C C . HIS A 1 97 ? -5.48 3.186 14.617 1 97.38 97 HIS A C 1
ATOM 719 O O . HIS A 1 97 ? -6.477 2.482 14.43 1 97.38 97 HIS A O 1
ATOM 725 N N . ALA A 1 98 ? -4.754 3.713 13.648 1 97.88 98 ALA A N 1
ATOM 726 C CA . ALA A 1 98 ? -5.129 3.59 12.242 1 97.88 98 ALA A CA 1
ATOM 727 C C . ALA A 1 98 ? -5.051 2.139 11.781 1 97.88 98 ALA A C 1
ATOM 729 O O . ALA A 1 98 ? -4.148 1.399 12.18 1 97.88 98 ALA A O 1
ATOM 730 N N . ASP A 1 99 ? -5.957 1.794 10.945 1 96.5 99 ASP A N 1
ATOM 731 C CA . ASP A 1 99 ? -5.879 0.471 10.328 1 96.5 99 ASP A CA 1
ATOM 732 C C . ASP A 1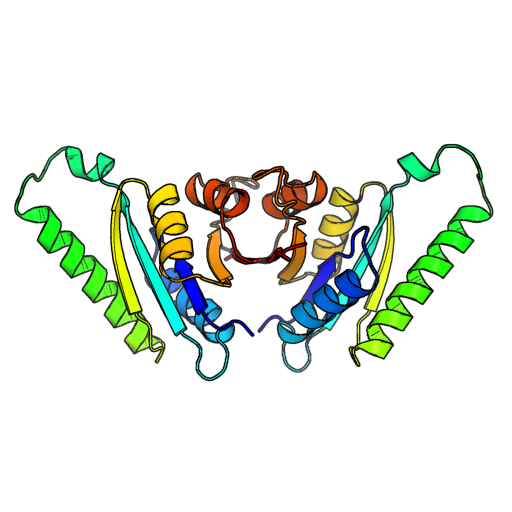 99 ? -5.32 0.552 8.914 1 96.5 99 ASP A C 1
ATOM 734 O O . ASP A 1 99 ? -4.93 -0.464 8.336 1 96.5 99 ASP A O 1
ATOM 738 N N . LEU A 1 100 ? -5.254 1.755 8.375 1 97.25 100 LEU A N 1
ATOM 739 C CA . LEU A 1 100 ? -4.719 1.975 7.039 1 97.25 100 LEU A CA 1
ATOM 740 C C . LEU A 1 100 ? -4.082 3.355 6.926 1 97.25 100 LEU A C 1
ATOM 742 O O . LEU A 1 100 ? -4.637 4.34 7.422 1 97.25 100 LEU A O 1
ATOM 746 N N . VAL A 1 101 ? -2.967 3.418 6.273 1 97.88 101 VAL A N 1
ATOM 747 C CA . VAL A 1 101 ? -2.43 4.703 5.836 1 97.88 101 VAL A CA 1
ATOM 748 C C . VAL A 1 101 ? -2.41 4.758 4.309 1 97.88 101 VAL A C 1
ATOM 750 O O . VAL A 1 101 ? -2.064 3.775 3.65 1 97.88 101 VAL A O 1
ATOM 753 N N . VAL A 1 102 ? -2.865 5.836 3.75 1 97.31 102 VAL A N 1
ATOM 754 C CA . VAL A 1 102 ? -2.805 6.129 2.322 1 97.31 102 VAL A CA 1
ATOM 755 C C . VAL A 1 102 ? -1.754 7.207 2.059 1 97.31 102 VAL A C 1
ATOM 757 O O . VAL A 1 102 ? -1.814 8.297 2.635 1 97.31 102 VAL A O 1
ATOM 760 N N . ILE A 1 103 ? -0.82 6.934 1.182 1 94.31 103 ILE A N 1
ATOM 761 C CA . ILE A 1 103 ? 0.299 7.824 0.896 1 94.31 103 ILE A CA 1
ATOM 762 C C . ILE A 1 103 ? 0.604 7.809 -0.6 1 94.31 103 ILE A C 1
ATOM 764 O O . ILE A 1 103 ? 0.273 6.848 -1.297 1 94.31 103 ILE A O 1
ATOM 768 N N . VAL A 1 104 ? 1.118 8.938 -1.102 1 89.75 104 VAL A N 1
ATOM 769 C CA . VAL A 1 104 ? 1.358 9.031 -2.537 1 89.75 104 VAL A CA 1
ATOM 770 C C . VAL A 1 104 ? 2.848 8.852 -2.826 1 89.75 104 VAL A C 1
ATOM 772 O O . VAL A 1 104 ? 3.693 9.281 -2.037 1 89.75 104 VAL A O 1
ATOM 775 N N . SER A 1 105 ? 3.18 8.133 -3.838 1 81.62 105 SER A N 1
ATOM 776 C CA . SER A 1 105 ? 4.535 8.055 -4.375 1 81.62 105 SER A CA 1
ATOM 777 C C . SER A 1 105 ? 4.605 8.641 -5.781 1 81.62 105 SER A C 1
ATOM 779 O O . SER A 1 105 ? 3.717 8.414 -6.602 1 81.62 105 SER A O 1
ATOM 781 N N . HIS A 1 106 ? 5.512 9.75 -5.914 1 67.44 106 HIS A N 1
ATOM 782 C CA . HIS A 1 106 ? 5.707 10.352 -7.23 1 67.44 106 HIS A CA 1
ATOM 783 C C . HIS A 1 106 ? 6.664 9.523 -8.078 1 67.44 106 HIS A C 1
ATOM 785 O O . HIS A 1 106 ? 7.73 9.125 -7.605 1 67.44 106 HIS A O 1
ATOM 791 N N . ARG A 1 107 ? 6.152 8.75 -8.922 1 57.69 107 ARG A N 1
ATOM 792 C CA . ARG A 1 107 ? 7.078 8.109 -9.852 1 57.69 107 ARG A CA 1
ATOM 793 C C . ARG A 1 107 ? 7.449 9.047 -10.992 1 57.69 107 ARG A C 1
ATOM 795 O O . ARG A 1 107 ? 6.57 9.602 -11.656 1 57.69 107 ARG A O 1
ATOM 802 N N . ASP A 1 108 ? 8.484 9.977 -10.758 1 53.06 108 ASP A N 1
ATOM 803 C CA . ASP A 1 108 ? 8.93 10.664 -11.961 1 53.06 108 ASP A CA 1
ATOM 804 C C . ASP A 1 108 ? 9.359 9.664 -13.039 1 53.06 108 ASP A C 1
ATOM 806 O O . ASP A 1 108 ? 9.938 8.625 -12.727 1 53.06 108 ASP A O 1
ATOM 810 N N . ASP A 1 109 ? 8.648 9.805 -14.188 1 47.34 109 ASP A N 1
ATOM 811 C CA . ASP A 1 109 ? 9.023 9.008 -15.352 1 47.34 109 ASP A CA 1
ATOM 812 C C . ASP A 1 109 ? 10.516 8.672 -15.328 1 47.34 109 ASP A C 1
ATOM 814 O O . ASP A 1 109 ? 10.93 7.648 -15.883 1 47.34 109 ASP A O 1
ATOM 818 N N . ALA A 1 110 ? 11.219 9.773 -15.211 1 45.09 110 ALA A N 1
ATOM 819 C CA . ALA A 1 110 ? 12.641 9.641 -15.508 1 45.09 110 ALA A CA 1
ATOM 820 C C . ALA A 1 110 ? 13.352 8.82 -14.43 1 45.09 110 ALA A C 1
ATOM 822 O O . ALA A 1 110 ? 14.391 8.211 -14.688 1 45.09 110 ALA A O 1
ATOM 823 N N . LEU A 1 111 ? 13.016 8.977 -13.148 1 48.44 111 LEU A N 1
ATOM 824 C CA . LEU A 1 111 ? 13.844 8.305 -12.156 1 48.44 111 LEU A CA 1
ATOM 825 C C . LEU A 1 111 ? 13.094 7.141 -11.508 1 48.44 111 LEU A C 1
ATOM 827 O O . LEU A 1 111 ? 12.055 7.344 -10.875 1 48.44 111 LEU A O 1
ATOM 831 N N . GLU A 1 112 ? 12.938 5.898 -11.945 1 47.94 112 GLU A N 1
ATOM 832 C CA . GLU A 1 112 ? 12.352 4.57 -11.773 1 47.94 112 GLU A CA 1
ATOM 833 C C . GLU A 1 112 ? 12.055 4.285 -10.305 1 47.94 112 GLU A C 1
ATOM 835 O O . GLU A 1 112 ? 11.094 3.59 -9.977 1 47.94 112 GLU A O 1
ATOM 840 N N . HIS A 1 113 ? 12.984 4.836 -9.305 1 52.38 113 HIS A N 1
ATOM 841 C CA . HIS A 1 113 ? 13.18 4.16 -8.023 1 52.38 113 HIS A CA 1
ATOM 842 C C . HIS A 1 113 ? 13.039 5.129 -6.859 1 52.38 113 HIS A C 1
ATOM 844 O O . HIS A 1 113 ? 13.617 4.918 -5.793 1 52.38 113 HIS A O 1
ATOM 850 N N . VAL A 1 114 ? 12.578 6.363 -7.098 1 53.28 114 VAL A N 1
ATOM 851 C CA . VAL A 1 114 ? 12.906 7.195 -5.945 1 53.28 114 VAL A CA 1
ATOM 852 C C . VAL A 1 114 ? 11.734 7.207 -4.965 1 53.28 114 VAL A C 1
ATOM 854 O O . VAL A 1 114 ? 10.648 7.68 -5.297 1 53.28 114 VAL A O 1
ATOM 857 N N . PHE A 1 115 ? 11.773 6.148 -4.051 1 61.69 115 PHE A N 1
ATOM 858 C CA . PHE A 1 115 ? 10.938 6.371 -2.877 1 61.69 115 PHE A CA 1
ATOM 859 C C . PHE A 1 115 ? 11.516 7.492 -2.014 1 61.69 115 PHE A C 1
ATOM 861 O O . PHE A 1 115 ? 12.719 7.539 -1.77 1 61.69 115 PHE A O 1
ATOM 868 N N . GLY A 1 116 ? 10.695 8.477 -1.784 1 73.5 116 GLY A N 1
ATOM 869 C CA . GLY A 1 116 ? 11.125 9.484 -0.827 1 73.5 116 GLY A CA 1
ATOM 870 C C . GLY A 1 116 ? 11.273 8.945 0.582 1 73.5 116 GLY A C 1
ATOM 871 O O . GLY A 1 116 ? 10.82 7.836 0.88 1 73.5 116 GLY A O 1
ATOM 872 N N . SER A 1 117 ? 11.984 9.547 1.395 1 80.69 117 SER A N 1
ATOM 873 C CA . SER A 1 117 ? 12.336 9.188 2.764 1 80.69 117 SER A CA 1
ATOM 874 C C . SER A 1 117 ? 11.094 8.93 3.605 1 80.69 117 SER A C 1
ATOM 876 O O . SER A 1 117 ? 11.062 7.988 4.406 1 80.69 117 SER A O 1
ATOM 878 N N . VAL A 1 118 ? 10.047 9.664 3.322 1 87.38 118 VAL A N 1
ATOM 879 C CA . VAL A 1 118 ? 8.836 9.5 4.121 1 87.38 118 VAL A CA 1
ATOM 880 C C . VAL A 1 118 ? 8.141 8.195 3.76 1 87.38 118 VAL A C 1
ATOM 882 O O . VAL A 1 118 ? 7.746 7.426 4.641 1 87.38 118 VAL A O 1
ATOM 885 N N . LEU A 1 119 ? 8.008 7.984 2.486 1 89.19 119 LEU A N 1
ATOM 886 C CA . LEU A 1 119 ? 7.379 6.75 2.025 1 89.19 119 LEU A CA 1
ATOM 887 C C . LEU A 1 119 ? 8.117 5.527 2.562 1 89.19 119 LEU A C 1
ATOM 889 O O . LEU A 1 119 ? 7.496 4.617 3.111 1 89.19 119 LEU A O 1
ATOM 893 N N . ASP A 1 120 ? 9.375 5.543 2.445 1 86.81 120 ASP A N 1
ATOM 894 C CA . ASP A 1 120 ? 10.188 4.43 2.924 1 86.81 120 ASP A CA 1
ATOM 895 C C . ASP A 1 120 ? 9.977 4.195 4.418 1 86.81 120 ASP A C 1
ATOM 897 O O . ASP A 1 120 ? 9.789 3.055 4.852 1 86.81 120 ASP A O 1
ATOM 901 N N . HIS A 1 121 ? 10 5.246 5.125 1 90.81 121 HIS A N 1
ATOM 902 C CA . HIS A 1 121 ? 9.836 5.164 6.57 1 90.81 121 HIS A CA 1
ATOM 903 C C . HIS A 1 121 ? 8.461 4.629 6.938 1 90.81 121 HIS A C 1
ATOM 905 O O . HIS A 1 121 ? 8.328 3.787 7.828 1 90.81 121 HIS A O 1
ATOM 911 N N . VAL A 1 122 ? 7.48 5.051 6.293 1 92.75 122 VAL A N 1
ATOM 912 C CA . VAL A 1 122 ? 6.117 4.617 6.566 1 92.75 122 VAL A CA 1
ATOM 913 C C . VAL A 1 122 ? 5.965 3.137 6.227 1 92.75 122 VAL A C 1
ATOM 915 O O . VAL A 1 122 ? 5.395 2.369 7.004 1 92.75 122 VAL A O 1
ATOM 918 N N . VAL A 1 123 ? 6.484 2.75 5.105 1 91.44 123 VAL A N 1
ATOM 919 C CA . VAL A 1 123 ? 6.383 1.355 4.688 1 91.44 123 VAL A CA 1
ATOM 920 C C . VAL A 1 123 ? 7.047 0.454 5.723 1 91.44 123 VAL A C 1
ATOM 922 O O . VAL A 1 123 ? 6.527 -0.618 6.047 1 91.44 123 VAL A O 1
ATOM 925 N N . ARG A 1 124 ? 8.031 0.898 6.32 1 88.88 124 ARG A N 1
ATOM 926 C CA . ARG A 1 124 ? 8.812 0.082 7.246 1 88.88 124 ARG A CA 1
ATOM 927 C C . ARG A 1 124 ? 8.195 0.092 8.641 1 88.88 124 ARG A C 1
ATOM 929 O O . ARG A 1 124 ? 8.281 -0.897 9.375 1 88.88 124 ARG A O 1
ATOM 936 N N . ASN A 1 125 ? 7.512 1.186 8.969 1 91.12 125 ASN A N 1
ATOM 937 C CA . ASN A 1 125 ? 7.238 1.366 10.391 1 91.12 125 ASN A CA 1
ATOM 938 C C . ASN A 1 125 ? 5.738 1.452 10.664 1 91.12 125 ASN A C 1
ATOM 940 O O . ASN A 1 125 ? 5.312 1.386 11.82 1 91.12 125 ASN A O 1
ATOM 944 N N . ALA A 1 126 ? 4.973 1.645 9.641 1 93.88 126 ALA A N 1
ATOM 945 C CA . ALA A 1 126 ? 3.539 1.771 9.883 1 93.88 126 ALA A CA 1
ATOM 946 C C . ALA A 1 126 ? 2.988 0.537 10.586 1 93.88 126 ALA A C 1
ATOM 948 O O . ALA A 1 126 ? 3.277 -0.594 10.195 1 93.88 126 ALA A O 1
ATOM 949 N N . PRO A 1 127 ? 2.215 0.693 11.641 1 92.5 127 PRO A N 1
ATOM 950 C CA . PRO A 1 127 ? 1.618 -0.43 12.367 1 92.5 127 PRO A CA 1
ATOM 951 C C . PRO A 1 127 ? 0.375 -0.987 11.672 1 92.5 127 PRO A C 1
ATOM 953 O O . PRO A 1 127 ? -0.315 -1.844 12.234 1 92.5 127 PRO A O 1
ATOM 956 N N . CYS A 1 128 ? 0.078 -0.518 10.539 1 94.69 128 CYS A N 1
ATOM 957 C CA . CYS A 1 128 ? -1.173 -0.813 9.844 1 94.69 128 CYS A CA 1
ATOM 958 C C . CYS A 1 128 ? -0.928 -1.078 8.367 1 94.69 128 CYS A C 1
ATOM 960 O O . CYS A 1 128 ? 0.199 -0.95 7.883 1 94.69 128 CYS A O 1
ATOM 962 N N . SER A 1 129 ? -1.952 -1.479 7.648 1 95.31 129 SER A N 1
ATOM 963 C CA . SER A 1 129 ? -1.863 -1.665 6.203 1 95.31 129 SER A CA 1
ATOM 964 C C . SER A 1 129 ? -1.554 -0.35 5.496 1 95.31 129 SER A C 1
ATOM 966 O O . SER A 1 129 ? -1.792 0.728 6.043 1 95.31 129 SER A O 1
ATOM 968 N N . ILE A 1 130 ? -0.999 -0.461 4.289 1 96.5 130 ILE A N 1
ATOM 969 C CA . ILE A 1 130 ? -0.546 0.719 3.561 1 96.5 130 ILE A CA 1
ATOM 970 C C . ILE A 1 130 ? -1.1 0.692 2.137 1 96.5 130 ILE A C 1
ATOM 972 O O . ILE A 1 130 ? -1.074 -0.347 1.474 1 96.5 130 ILE A O 1
ATOM 976 N N . HIS A 1 131 ? -1.608 1.767 1.72 1 96.75 131 HIS A N 1
ATOM 977 C CA . HIS A 1 131 ? -1.982 1.983 0.327 1 96.75 131 HIS A CA 1
ATOM 978 C C . HIS A 1 131 ? -1.139 3.084 -0.305 1 96.75 131 HIS A C 1
ATOM 980 O O . HIS A 1 131 ? -1.217 4.246 0.104 1 96.75 131 HIS A O 1
ATOM 986 N N . ILE A 1 132 ? -0.352 2.697 -1.231 1 95.06 132 ILE A N 1
ATOM 987 C CA . ILE A 1 132 ? 0.509 3.639 -1.939 1 95.06 132 ILE A CA 1
ATOM 988 C C . ILE A 1 132 ? -0.123 4.008 -3.279 1 95.06 132 ILE A C 1
ATOM 990 O O . ILE A 1 132 ? -0.248 3.164 -4.168 1 95.06 132 ILE A O 1
ATOM 994 N N . LEU A 1 133 ? -0.516 5.223 -3.383 1 93.75 133 LEU A N 1
ATOM 995 C CA . LEU A 1 133 ? -1.078 5.715 -4.637 1 93.75 133 LEU A CA 1
ATOM 996 C C . LEU A 1 133 ? 0.025 6.16 -5.59 1 93.75 133 LEU A C 1
ATOM 998 O O . LEU A 1 133 ? 0.841 7.016 -5.242 1 93.75 133 LEU A O 1
ATOM 1002 N N . ARG A 1 134 ? 0.095 5.508 -6.738 1 87.25 134 ARG A N 1
ATOM 1003 C CA . ARG A 1 134 ? 1.051 5.926 -7.758 1 87.25 134 ARG A CA 1
ATOM 1004 C C . ARG A 1 134 ? 0.357 6.703 -8.875 1 87.25 134 ARG A C 1
ATOM 1006 O O . ARG A 1 134 ? -0.67 6.266 -9.398 1 87.25 134 ARG A O 1
ATOM 1013 N N . THR A 1 135 ? 0.727 7.957 -9 1 71.88 135 THR A N 1
ATOM 1014 C CA . THR A 1 135 ? 0.146 8.797 -10.039 1 71.88 135 THR A CA 1
ATOM 1015 C C . THR A 1 135 ? 1.163 9.062 -11.148 1 71.88 135 THR A C 1
ATOM 1017 O O . THR A 1 135 ? 2.371 9.047 -10.906 1 71.88 135 THR A O 1
ATOM 1020 N N . THR A 1 136 ? 0.91 8.758 -12.336 1 54.78 136 THR A N 1
ATOM 1021 C CA . THR A 1 136 ? 1.762 9.172 -13.445 1 54.78 136 THR A CA 1
ATOM 1022 C C . THR A 1 136 ? 1.752 10.688 -13.594 1 54.78 136 THR A C 1
ATOM 1024 O O . THR A 1 136 ? 0.729 11.336 -13.359 1 54.78 136 THR A O 1
ATOM 1027 N N . ALA A 1 137 ? 2.945 11.289 -13.391 1 45.09 137 ALA A N 1
ATOM 1028 C CA . ALA A 1 137 ? 3.014 12.711 -13.719 1 45.09 137 ALA A CA 1
ATOM 1029 C C . ALA A 1 137 ? 2.398 12.984 -15.086 1 45.09 137 ALA A C 1
ATOM 1031 O O . ALA A 1 137 ? 2.443 12.133 -15.977 1 45.09 137 ALA A O 1
ATOM 1032 N N . MET B 1 1 ? -12.008 2.988 -7.02 1 84.69 1 MET B N 1
ATOM 1033 C CA . MET B 1 1 ? -11.836 1.556 -7.246 1 84.69 1 MET B CA 1
ATOM 1034 C C . MET B 1 1 ? -10.977 1.299 -8.477 1 84.69 1 MET B C 1
ATOM 1036 O O . MET B 1 1 ? -10.773 2.197 -9.297 1 84.69 1 MET B O 1
ATOM 1040 N N . TYR B 1 2 ? -10.32 0.101 -8.492 1 95.44 2 TYR B N 1
ATOM 1041 C CA . TYR B 1 2 ? -9.32 -0.215 -9.5 1 95.44 2 TYR B CA 1
ATOM 1042 C C . TYR B 1 2 ? -9.891 -1.166 -10.547 1 95.44 2 TYR B C 1
ATOM 1044 O O . TYR B 1 2 ? -10.719 -2.023 -10.234 1 95.44 2 TYR B O 1
ATOM 1052 N N . ASN B 1 3 ? -9.453 -1.028 -11.797 1 97.12 3 ASN B N 1
ATOM 1053 C CA . ASN B 1 3 ? -9.977 -1.837 -12.898 1 97.12 3 ASN B CA 1
ATOM 1054 C C . ASN B 1 3 ? -9.258 -3.176 -13 1 97.12 3 ASN B C 1
ATOM 1056 O O . ASN B 1 3 ? -9.883 -4.207 -13.242 1 97.12 3 ASN B O 1
ATOM 1060 N N . THR B 1 4 ? -7.969 -3.172 -12.93 1 98.31 4 THR B N 1
ATOM 1061 C CA . THR B 1 4 ? -7.156 -4.383 -12.992 1 98.31 4 THR B CA 1
ATOM 1062 C C . THR B 1 4 ? -6.312 -4.531 -11.727 1 98.31 4 THR B C 1
ATOM 1064 O O . THR B 1 4 ? -5.344 -3.799 -11.531 1 98.31 4 THR B O 1
ATOM 1067 N N . VAL B 1 5 ? -6.656 -5.496 -10.891 1 98.31 5 VAL B N 1
ATOM 1068 C CA . VAL B 1 5 ? -6.004 -5.715 -9.602 1 98.31 5 VAL B CA 1
ATOM 1069 C C . VAL B 1 5 ? -5.27 -7.051 -9.617 1 98.31 5 VAL B C 1
ATOM 1071 O O . VAL B 1 5 ? -5.82 -8.07 -10.047 1 98.31 5 VAL B O 1
ATOM 1074 N N . VAL B 1 6 ? -4.012 -6.988 -9.227 1 98.5 6 VAL B N 1
ATOM 1075 C CA . VAL B 1 6 ? -3.246 -8.219 -9.062 1 98.5 6 VAL B CA 1
ATOM 1076 C C . VAL B 1 6 ? -3.02 -8.492 -7.578 1 98.5 6 VAL B C 1
ATOM 1078 O O . VAL B 1 6 ? -2.574 -7.613 -6.836 1 98.5 6 VAL B O 1
ATOM 1081 N N . CYS B 1 7 ? -3.408 -9.609 -7.191 1 97.75 7 CYS B N 1
ATOM 1082 C CA . CYS B 1 7 ? -3.164 -10.102 -5.84 1 97.75 7 CYS B CA 1
ATOM 1083 C C . CYS B 1 7 ? -1.996 -11.078 -5.816 1 97.75 7 CYS B C 1
ATOM 1085 O O . CYS B 1 7 ? -2.094 -12.18 -6.355 1 97.75 7 CYS B O 1
ATOM 1087 N N . ALA B 1 8 ? -0.896 -10.648 -5.199 1 96.38 8 ALA B N 1
ATOM 1088 C CA . ALA B 1 8 ? 0.289 -11.5 -5.113 1 96.38 8 ALA B CA 1
ATOM 1089 C C . ALA B 1 8 ? 0.213 -12.422 -3.902 1 96.38 8 ALA B C 1
ATOM 1091 O O . ALA B 1 8 ? 0.282 -11.969 -2.758 1 96.38 8 ALA B O 1
ATOM 1092 N N . ILE B 1 9 ? 0.15 -13.711 -4.207 1 91.88 9 ILE B N 1
ATOM 1093 C CA . ILE B 1 9 ? -0.026 -14.703 -3.156 1 91.88 9 ILE B CA 1
ATOM 1094 C C . ILE B 1 9 ? 1.319 -15.344 -2.82 1 91.88 9 ILE B C 1
ATOM 1096 O O . ILE B 1 9 ? 1.98 -15.906 -3.695 1 91.88 9 ILE B O 1
ATOM 1100 N N . GLY B 1 10 ? 1.762 -15.109 -1.615 1 82.88 10 GLY B N 1
ATOM 1101 C CA . GLY B 1 10 ? 2.992 -15.734 -1.156 1 82.88 10 GLY B CA 1
ATOM 1102 C C . GLY B 1 10 ? 2.76 -17.047 -0.427 1 82.88 10 GLY B C 1
ATOM 1103 O O . GLY B 1 10 ? 1.725 -17.688 -0.611 1 82.88 10 GLY B O 1
ATOM 1104 N N . ARG B 1 11 ? 3.865 -17.328 0.245 1 71.5 11 ARG B N 1
ATOM 1105 C CA . ARG B 1 11 ? 3.727 -18.5 1.104 1 71.5 11 ARG B CA 1
ATOM 1106 C C . ARG B 1 11 ? 2.947 -18.156 2.369 1 71.5 11 ARG B C 1
ATOM 1108 O O . ARG B 1 11 ? 3.049 -17.047 2.889 1 71.5 11 ARG B O 1
ATOM 1115 N N . GLY B 1 12 ? 1.959 -18.969 2.727 1 72.88 12 GLY B N 1
ATOM 1116 C CA . GLY B 1 12 ? 1.184 -18.703 3.93 1 72.88 12 GLY B CA 1
ATOM 1117 C C . GLY B 1 12 ? 0.032 -19.688 4.117 1 72.88 12 GLY B C 1
ATOM 1118 O O . GLY B 1 12 ? -0.138 -20.609 3.328 1 72.88 12 GLY B O 1
ATOM 1119 N N . SER B 1 13 ? -0.616 -19.375 5.184 1 73.94 13 SER B N 1
ATOM 1120 C CA . SER B 1 13 ? -1.763 -20.219 5.531 1 73.94 13 SER B CA 1
ATOM 1121 C C . SER B 1 13 ? -2.939 -19.953 4.598 1 73.94 13 SER B C 1
ATOM 1123 O O . SER B 1 13 ? -2.957 -18.953 3.881 1 73.94 13 SER B O 1
ATOM 1125 N N . ARG B 1 14 ? -3.76 -20.953 4.559 1 80.75 14 ARG B N 1
ATOM 1126 C CA . ARG B 1 14 ? -5.012 -20.797 3.822 1 80.75 14 ARG B CA 1
ATOM 1127 C C . ARG B 1 14 ? -5.762 -19.547 4.277 1 80.75 14 ARG B C 1
ATOM 1129 O O . ARG B 1 14 ? -6.336 -18.828 3.457 1 80.75 14 ARG B O 1
ATOM 1136 N N . GLU B 1 15 ? -5.746 -19.375 5.574 1 81.88 15 GLU B N 1
ATOM 1137 C CA . GLU B 1 15 ? -6.453 -18.219 6.145 1 81.88 15 GLU B CA 1
ATOM 1138 C C . GLU B 1 15 ? -5.883 -16.906 5.621 1 81.88 15 GLU B C 1
ATOM 1140 O O . GLU B 1 15 ? -6.633 -16 5.25 1 81.88 15 GLU B O 1
ATOM 1145 N N . ARG B 1 16 ? -4.645 -16.875 5.492 1 84.06 16 ARG B N 1
ATOM 1146 C CA . ARG B 1 16 ? -3.986 -15.672 5.004 1 84.06 16 ARG B CA 1
ATOM 1147 C C . ARG B 1 16 ? -4.297 -15.438 3.529 1 84.06 16 ARG B C 1
ATOM 1149 O O . ARG B 1 16 ? -4.531 -14.305 3.111 1 84.06 16 ARG B O 1
ATOM 1156 N N . THR B 1 17 ? -4.254 -16.5 2.84 1 88.56 17 THR B N 1
ATOM 1157 C CA . THR B 1 17 ? -4.578 -16.422 1.421 1 88.56 17 THR B CA 1
ATOM 1158 C C . THR B 1 17 ? -6 -15.906 1.218 1 88.56 17 THR B C 1
ATOM 1160 O O . THR B 1 17 ? -6.234 -15.016 0.391 1 88.56 17 THR B O 1
ATOM 1163 N N . GLN B 1 18 ? -6.914 -16.375 2.014 1 90.19 18 GLN B N 1
ATOM 1164 C CA . GLN B 1 18 ? -8.305 -15.961 1.903 1 90.19 18 GLN B CA 1
ATOM 1165 C C . GLN B 1 18 ? -8.477 -14.492 2.281 1 90.19 18 GLN B C 1
ATOM 1167 O O . GLN B 1 18 ? -9.242 -13.766 1.647 1 90.19 18 GLN B O 1
ATOM 1172 N N . GLN B 1 19 ? -7.781 -14.109 3.328 1 89.69 19 GLN B N 1
ATOM 1173 C CA . GLN B 1 19 ? -7.836 -12.711 3.746 1 89.69 19 GLN B CA 1
ATOM 1174 C C . GLN B 1 19 ? -7.316 -11.789 2.648 1 89.69 19 GLN B C 1
ATOM 1176 O O . GLN B 1 19 ? -7.898 -10.727 2.391 1 89.69 19 GLN B O 1
ATOM 1181 N N . LEU B 1 20 ? -6.27 -12.211 2.023 1 92.19 20 LEU B N 1
ATOM 1182 C CA . LEU B 1 20 ? -5.66 -11.422 0.956 1 92.19 20 LEU B CA 1
ATOM 1183 C C . LEU B 1 20 ? -6.598 -11.32 -0.243 1 92.19 20 LEU B C 1
ATOM 1185 O O . LEU B 1 20 ? -6.77 -10.234 -0.807 1 92.19 20 LEU B O 1
ATOM 1189 N N . ILE B 1 21 ? -7.184 -12.414 -0.604 1 94.5 21 ILE B N 1
ATOM 1190 C CA . ILE B 1 21 ? -8.109 -12.445 -1.732 1 94.5 21 ILE B CA 1
ATOM 1191 C C . ILE B 1 21 ? -9.32 -11.562 -1.436 1 94.5 21 ILE B C 1
ATOM 1193 O O . ILE B 1 21 ? -9.75 -10.789 -2.291 1 94.5 21 ILE B O 1
ATOM 1197 N N . THR B 1 22 ? -9.805 -11.68 -0.243 1 93.31 22 THR B N 1
ATOM 1198 C CA . THR B 1 22 ? -10.953 -10.867 0.156 1 93.31 22 THR B CA 1
ATOM 1199 C C . THR B 1 22 ? -10.609 -9.383 0.095 1 93.31 22 THR B C 1
ATOM 1201 O O . THR B 1 22 ? -11.367 -8.586 -0.456 1 93.31 22 THR B O 1
ATOM 1204 N N . ALA B 1 23 ? -9.461 -9.016 0.647 1 93.38 23 ALA B N 1
ATOM 1205 C CA . ALA B 1 23 ? -9.016 -7.625 0.619 1 93.38 23 ALA B CA 1
ATOM 1206 C C . ALA B 1 23 ? -8.875 -7.125 -0.815 1 93.38 23 ALA B C 1
ATOM 1208 O O . ALA B 1 23 ? -9.32 -6.023 -1.143 1 93.38 23 ALA B O 1
ATOM 1209 N N . ALA B 1 24 ? -8.32 -7.922 -1.681 1 96.31 24 ALA B N 1
ATOM 1210 C CA . ALA B 1 24 ? -8.109 -7.547 -3.076 1 96.31 24 ALA B CA 1
ATOM 1211 C C . ALA B 1 24 ? -9.438 -7.367 -3.801 1 96.31 24 ALA B C 1
ATOM 1213 O O . ALA B 1 24 ? -9.609 -6.418 -4.57 1 96.31 24 ALA B O 1
ATOM 1214 N N . SER B 1 25 ? -10.359 -8.305 -3.547 1 95.75 25 SER B N 1
ATOM 1215 C CA . SER B 1 25 ? -11.648 -8.289 -4.234 1 95.75 25 SER B CA 1
ATOM 1216 C C . SER B 1 25 ? -12.43 -7.02 -3.9 1 95.75 25 SER B C 1
ATOM 1218 O O . SER B 1 25 ? -13.172 -6.5 -4.742 1 95.75 25 SER B O 1
ATOM 1220 N N . MET B 1 26 ? -12.219 -6.504 -2.721 1 93.44 26 MET B N 1
ATOM 1221 C CA . MET B 1 26 ? -12.93 -5.305 -2.281 1 93.44 26 MET B CA 1
ATOM 1222 C C . MET B 1 26 ? -12.422 -4.074 -3.031 1 93.44 26 MET B C 1
ATOM 1224 O O . MET B 1 26 ? -13.094 -3.041 -3.057 1 93.44 26 MET B O 1
ATOM 1228 N N . LEU B 1 27 ? -11.234 -4.191 -3.652 1 96.12 27 LEU B N 1
ATOM 1229 C CA . LEU B 1 27 ? -10.609 -3.041 -4.293 1 96.12 27 LEU B CA 1
ATOM 1230 C C . LEU B 1 27 ? -10.852 -3.062 -5.801 1 96.12 27 LEU B C 1
ATOM 1232 O O . LEU B 1 27 ? -10.453 -2.137 -6.512 1 96.12 27 LEU B O 1
ATOM 1236 N N . VAL B 1 28 ? -11.539 -4.094 -6.246 1 96.12 28 VAL B N 1
ATOM 1237 C CA . VAL B 1 28 ? -11.836 -4.227 -7.668 1 96.12 28 VAL B CA 1
ATOM 1238 C C . VAL B 1 28 ? -13.125 -3.473 -8 1 96.12 28 VAL B C 1
ATOM 1240 O O . VAL B 1 28 ? -14.133 -3.627 -7.312 1 96.12 28 VAL B O 1
ATOM 1243 N N . ALA B 1 29 ? -13.109 -2.609 -9.055 1 95 29 ALA B N 1
ATOM 1244 C CA . ALA B 1 29 ? -14.297 -1.907 -9.547 1 95 29 ALA B CA 1
ATOM 1245 C C . ALA B 1 29 ? -15.32 -2.887 -10.102 1 95 29 ALA B C 1
ATOM 1247 O O . ALA B 1 29 ? -14.984 -4.02 -10.445 1 95 29 ALA B O 1
ATOM 1248 N N . PRO B 1 30 ? -16.578 -2.176 -10.234 1 88.75 30 PRO B N 1
ATOM 1249 C CA . PRO B 1 30 ? -17.594 -2.988 -10.914 1 88.75 30 PRO B CA 1
ATOM 1250 C C . PRO B 1 30 ? -17.203 -3.338 -12.352 1 88.75 30 PRO B C 1
ATOM 1252 O O . PRO B 1 30 ? -16.766 -2.461 -13.109 1 88.75 30 PRO B O 1
ATOM 1255 N N . ASN B 1 31 ? -16.828 -4.355 -12.711 1 93.88 31 ASN B N 1
ATOM 1256 C CA . ASN B 1 31 ? -16.469 -4.875 -14.023 1 93.88 31 ASN B CA 1
ATOM 1257 C C . ASN B 1 31 ? -14.953 -5.031 -14.172 1 93.88 31 ASN B C 1
ATOM 1259 O O . ASN B 1 31 ? -14.445 -5.199 -15.281 1 93.88 31 ASN B O 1
ATOM 1263 N N . GLY B 1 32 ? -14.336 -4.75 -13.102 1 96.88 32 GLY B N 1
ATOM 1264 C CA . GLY B 1 32 ? -12.891 -4.918 -13.117 1 96.88 32 GLY B CA 1
ATOM 1265 C C . GLY B 1 32 ? -12.461 -6.371 -13.078 1 96.88 32 GLY B C 1
ATOM 1266 O O . GLY B 1 32 ? -13.297 -7.273 -13.102 1 96.88 32 GLY B O 1
ATOM 1267 N N . LYS B 1 33 ? -11.125 -6.531 -13.156 1 97.94 33 LYS B N 1
ATOM 1268 C CA . LYS B 1 33 ? -10.539 -7.871 -13.195 1 97.94 33 LYS B CA 1
ATOM 1269 C C . LYS B 1 33 ? -9.594 -8.094 -12.016 1 97.94 33 LYS B C 1
ATOM 1271 O O . LYS B 1 33 ? -8.836 -7.191 -11.648 1 97.94 33 LYS B O 1
ATOM 1276 N N . LEU B 1 34 ? -9.742 -9.242 -11.453 1 98.12 34 LEU B N 1
ATOM 1277 C CA . LEU B 1 34 ? -8.828 -9.695 -10.406 1 98.12 34 LEU B CA 1
ATOM 1278 C C . LEU B 1 34 ? -7.945 -10.836 -10.906 1 98.12 34 LEU B C 1
ATOM 1280 O O . LEU B 1 34 ? -8.43 -11.758 -11.555 1 98.12 34 LEU B O 1
ATOM 1284 N N . HIS B 1 35 ? -6.652 -10.664 -10.703 1 98.38 35 HIS B N 1
ATOM 1285 C CA . HIS B 1 35 ? -5.668 -11.695 -11.016 1 98.38 35 HIS B CA 1
ATOM 1286 C C . HIS B 1 35 ? -4.941 -12.156 -9.758 1 98.38 35 HIS B C 1
ATOM 1288 O O . HIS B 1 35 ? -4.473 -11.336 -8.969 1 98.38 35 HIS B O 1
ATOM 1294 N N . LEU B 1 36 ? -4.934 -13.445 -9.547 1 97.44 36 LEU B N 1
ATOM 1295 C CA . LEU B 1 36 ? -4.062 -14.023 -8.531 1 97.44 36 LEU B CA 1
ATOM 1296 C C . LEU B 1 36 ? -2.748 -14.484 -9.141 1 97.44 36 LEU B C 1
ATOM 1298 O O . LEU B 1 36 ? -2.736 -15.086 -10.219 1 97.44 36 LEU B O 1
ATOM 1302 N N . VAL B 1 37 ? -1.667 -14.195 -8.492 1 96.69 37 VAL B N 1
ATOM 1303 C CA . VAL B 1 37 ? -0.393 -14.688 -9.008 1 96.69 37 VAL B CA 1
ATOM 1304 C C . VAL B 1 37 ? 0.399 -15.344 -7.879 1 96.69 37 VAL B C 1
ATOM 1306 O O . VAL B 1 37 ? 0.437 -14.836 -6.758 1 96.69 37 VAL B O 1
ATOM 1309 N N . HIS B 1 38 ? 0.88 -16.422 -8.117 1 94.06 38 HIS B N 1
ATOM 1310 C CA . HIS B 1 38 ? 1.851 -17.141 -7.297 1 94.06 38 HIS B CA 1
ATOM 1311 C C . HIS B 1 38 ? 3.076 -17.547 -8.109 1 94.06 38 HIS B C 1
ATOM 1313 O O . HIS B 1 38 ? 2.947 -18.125 -9.188 1 94.06 38 HIS B O 1
ATOM 1319 N N . VAL B 1 39 ? 4.207 -17.203 -7.609 1 92.5 39 VAL B N 1
ATOM 1320 C CA . VAL B 1 39 ? 5.449 -17.516 -8.305 1 92.5 39 VAL B CA 1
ATOM 1321 C C . VAL B 1 39 ? 6.223 -18.578 -7.527 1 92.5 39 VAL B C 1
ATOM 1323 O O . VAL B 1 39 ? 6.574 -18.375 -6.367 1 92.5 39 VAL B O 1
ATOM 1326 N N . LEU B 1 40 ? 6.395 -19.703 -8.133 1 87.31 40 LEU B N 1
ATOM 1327 C CA . LEU B 1 40 ? 7.184 -20.781 -7.555 1 87.31 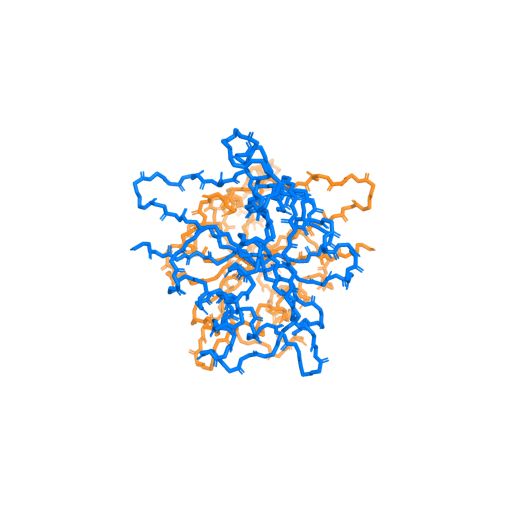40 LEU B CA 1
ATOM 1328 C C . LEU B 1 40 ? 8.68 -20.5 -7.703 1 87.31 40 LEU B C 1
ATOM 1330 O O . LEU B 1 40 ? 9.172 -20.312 -8.82 1 87.31 40 LEU B O 1
ATOM 1334 N N . ASP B 1 41 ? 9.273 -20.328 -6.488 1 76.94 41 ASP B N 1
ATOM 1335 C CA . ASP B 1 41 ? 10.711 -20.047 -6.527 1 76.94 41 ASP B CA 1
ATOM 1336 C C . ASP B 1 41 ? 11.477 -21.203 -7.176 1 76.94 41 ASP B C 1
ATOM 1338 O O . ASP B 1 41 ? 11.43 -22.344 -6.695 1 76.94 41 ASP B O 1
ATOM 1342 N N . GLY B 1 42 ? 11.797 -21.078 -8.477 1 62.69 42 GLY B N 1
ATOM 1343 C CA . GLY B 1 42 ? 12.555 -22.094 -9.188 1 62.69 42 GLY B CA 1
ATOM 1344 C C . GLY B 1 42 ? 13.781 -22.562 -8.43 1 62.69 42 GLY B C 1
ATOM 1345 O O . GLY B 1 42 ? 14.219 -23.703 -8.586 1 62.69 42 GLY B O 1
ATOM 1346 N N . LEU B 1 43 ? 14.578 -21.594 -7.816 1 53.34 43 LEU B N 1
ATOM 1347 C CA . LEU B 1 43 ? 15.805 -22.094 -7.195 1 53.34 43 LEU B CA 1
ATOM 1348 C C . LEU B 1 43 ? 15.492 -23.141 -6.137 1 53.34 43 LEU B C 1
ATOM 1350 O O . LEU B 1 43 ? 16.297 -24.031 -5.883 1 53.34 43 LEU B O 1
ATOM 1354 N N . ALA B 1 44 ? 14.531 -22.938 -5.465 1 51.12 44 ALA B N 1
ATOM 1355 C CA . ALA B 1 44 ? 14.281 -23.938 -4.441 1 51.12 44 ALA B CA 1
ATOM 1356 C C . ALA B 1 44 ? 13.898 -25.281 -5.074 1 51.12 44 ALA B C 1
ATOM 1358 O O . ALA B 1 44 ? 14.047 -26.328 -4.457 1 51.12 44 ALA B O 1
ATOM 1359 N N . SER B 1 45 ? 13.266 -25.062 -6.215 1 45 45 SER B N 1
ATOM 1360 C CA . SER B 1 45 ? 12.891 -26.328 -6.859 1 45 45 SER B CA 1
ATOM 1361 C C . SER B 1 45 ? 14.117 -27.031 -7.434 1 45 45 SER B C 1
ATOM 1363 O O . SER B 1 45 ? 13.992 -28.109 -8.023 1 45 45 SER B O 1
ATOM 1365 N N . SER B 1 46 ? 15.164 -26.266 -7.57 1 43.25 46 SER B N 1
ATOM 1366 C CA . SER B 1 46 ? 16.234 -26.953 -8.273 1 43.25 46 SER B CA 1
ATOM 1367 C C . SER B 1 46 ? 16.656 -28.219 -7.543 1 43.25 46 SER B C 1
ATOM 1369 O O . SER B 1 46 ? 17.531 -28.969 -8.016 1 43.25 46 SER B O 1
ATOM 1371 N N . SER B 1 47 ? 16.766 -28.203 -6.188 1 42.38 47 SER B N 1
ATOM 1372 C CA . SER B 1 47 ? 17.422 -29.453 -5.875 1 42.38 47 SER B CA 1
ATOM 1373 C C . SER B 1 47 ? 16.703 -30.641 -6.523 1 42.38 47 SER B C 1
ATOM 1375 O O . SER B 1 47 ? 17.344 -31.453 -7.191 1 42.38 47 SER B O 1
ATOM 1377 N N . ALA B 1 48 ? 15.969 -31.578 -5.648 1 42.62 48 ALA B N 1
ATOM 1378 C CA . ALA B 1 48 ? 15.883 -33 -5.914 1 42.62 48 ALA B CA 1
ATOM 1379 C C . ALA B 1 48 ? 15.031 -33.281 -7.145 1 42.62 48 ALA B C 1
ATOM 1381 O O . ALA B 1 48 ? 15.18 -34.344 -7.789 1 42.62 48 ALA B O 1
ATOM 1382 N N . PHE B 1 49 ? 13.617 -33.188 -7.191 1 39.97 49 PHE B N 1
ATOM 1383 C CA . PHE B 1 49 ? 12.805 -33.938 -8.133 1 39.97 49 PHE B CA 1
ATOM 1384 C C . PHE B 1 49 ? 12.57 -33.156 -9.414 1 39.97 49 PHE B C 1
ATOM 1386 O O . PHE B 1 49 ? 11.844 -32.156 -9.422 1 39.97 49 PHE B O 1
ATOM 1393 N N . PRO B 1 50 ? 13.453 -33.438 -10.438 1 43.66 50 PRO B N 1
ATOM 1394 C CA . PRO B 1 50 ? 13.539 -32.844 -11.781 1 43.66 50 PRO B CA 1
ATOM 1395 C C . PRO B 1 50 ? 12.164 -32.469 -12.344 1 43.66 50 PRO B C 1
ATOM 1397 O O . PRO B 1 50 ? 11.961 -31.328 -12.758 1 43.66 50 PRO B O 1
ATOM 1400 N N . ASP B 1 51 ? 11.68 -33.375 -13.461 1 44.03 51 ASP B N 1
ATOM 1401 C CA . ASP B 1 51 ? 10.766 -33.312 -14.594 1 44.03 51 ASP B CA 1
ATOM 1402 C C . ASP B 1 51 ? 9.312 -33.219 -14.117 1 44.03 51 ASP B C 1
ATOM 1404 O O . ASP B 1 51 ? 8.516 -32.469 -14.68 1 44.03 51 ASP B O 1
ATOM 1408 N N . GLU B 1 52 ? 8.828 -34.281 -13.469 1 44.84 52 GLU B N 1
ATOM 1409 C CA . GLU B 1 52 ? 7.449 -34.656 -13.188 1 44.84 52 GLU B CA 1
ATOM 1410 C C . GLU B 1 52 ? 6.844 -33.812 -12.086 1 44.84 52 GLU B C 1
ATOM 1412 O O . GLU B 1 52 ? 5.621 -33.688 -11.984 1 44.84 52 GLU B O 1
ATOM 1417 N N . TRP B 1 53 ? 7.656 -33.25 -11.164 1 46.53 53 TRP B N 1
ATOM 1418 C CA . TRP B 1 53 ? 7.246 -32.656 -9.898 1 46.53 53 TRP B CA 1
ATOM 1419 C C . TRP B 1 53 ? 6.734 -31.234 -10.117 1 46.53 53 TRP B C 1
ATOM 1421 O O . TRP B 1 53 ? 5.84 -30.781 -9.406 1 46.53 53 TRP B O 1
ATOM 1431 N N . ASP B 1 54 ? 7.188 -30.703 -11.375 1 56.25 54 ASP B N 1
ATOM 1432 C CA . ASP B 1 54 ? 6.922 -29.281 -11.578 1 56.25 54 ASP B CA 1
ATOM 1433 C C . ASP B 1 54 ? 5.461 -29.047 -11.953 1 56.25 54 ASP B C 1
ATOM 1435 O O . ASP B 1 54 ? 4.82 -28.125 -11.438 1 56.25 54 ASP B O 1
ATOM 1439 N N . MET B 1 55 ? 5.02 -30.047 -12.734 1 59.97 55 MET B N 1
ATOM 1440 C CA . MET B 1 55 ? 3.633 -29.906 -13.172 1 59.97 55 MET B CA 1
ATOM 1441 C C . MET B 1 55 ? 2.67 -30.203 -12.023 1 59.97 55 MET B C 1
ATOM 1443 O O . MET B 1 55 ? 1.631 -29.562 -11.898 1 59.97 55 MET B O 1
ATOM 1447 N N . GLY B 1 56 ? 3.156 -31.203 -11.18 1 66.88 56 GLY B N 1
ATOM 1448 C CA . GLY B 1 56 ? 2.312 -31.562 -10.047 1 66.88 56 GLY B CA 1
ATOM 1449 C C . GLY B 1 56 ? 2.201 -30.453 -9.008 1 66.88 56 GLY B C 1
ATOM 1450 O O . GLY B 1 56 ? 1.11 -30.172 -8.516 1 66.88 56 GLY B O 1
ATOM 1451 N N . VAL B 1 57 ? 3.281 -29.844 -8.867 1 74.88 57 VAL B N 1
ATOM 1452 C CA . VAL B 1 57 ? 3.301 -28.781 -7.855 1 74.88 57 VAL B CA 1
ATOM 1453 C C . VAL B 1 57 ? 2.479 -27.594 -8.336 1 74.88 57 VAL B C 1
ATOM 1455 O O . VAL B 1 57 ? 1.691 -27.031 -7.574 1 74.88 57 VAL B O 1
ATOM 1458 N N . ILE B 1 58 ? 2.633 -27.328 -9.625 1 77.31 58 ILE B N 1
ATOM 1459 C CA . ILE B 1 58 ? 1.906 -26.203 -10.211 1 77.31 58 ILE B CA 1
ATOM 1460 C C . ILE B 1 58 ? 0.404 -26.484 -10.148 1 77.31 58 ILE B C 1
ATOM 1462 O O . ILE B 1 58 ? -0.373 -25.609 -9.75 1 77.31 58 ILE B O 1
ATOM 1466 N N . ALA B 1 59 ? 0.086 -27.688 -10.562 1 83.38 59 ALA B N 1
ATOM 1467 C CA . ALA B 1 59 ? -1.328 -28.047 -10.539 1 83.38 59 ALA B CA 1
ATOM 1468 C C . ALA B 1 59 ? -1.889 -27.984 -9.117 1 83.38 59 ALA B C 1
ATOM 1470 O O . ALA B 1 59 ? -3.02 -27.531 -8.914 1 83.38 59 ALA B O 1
ATOM 1471 N N . ASP B 1 60 ? -1.082 -28.391 -8.164 1 83.75 60 ASP B N 1
ATOM 1472 C CA . ASP B 1 60 ? -1.521 -28.391 -6.773 1 83.75 60 ASP B CA 1
ATOM 1473 C C . ASP B 1 60 ? -1.71 -26.953 -6.266 1 83.75 60 ASP B C 1
ATOM 1475 O O . ASP B 1 60 ? -2.682 -26.672 -5.562 1 83.75 60 ASP B O 1
ATOM 1479 N N . VAL B 1 61 ? -0.847 -26.125 -6.672 1 83.69 61 VAL B N 1
ATOM 1480 C CA . VAL B 1 61 ? -0.94 -24.734 -6.25 1 83.69 61 VAL B CA 1
ATOM 1481 C C . VAL B 1 61 ? -2.154 -24.078 -6.902 1 83.69 61 VAL B C 1
ATOM 1483 O O . VAL B 1 61 ? -2.902 -23.359 -6.242 1 83.69 61 VAL B O 1
ATOM 1486 N N . GLU B 1 62 ? -2.348 -24.375 -8.164 1 88.25 62 GLU B N 1
ATOM 1487 C CA . GLU B 1 62 ? -3.502 -23.828 -8.875 1 88.25 62 GLU B CA 1
ATOM 1488 C C . GLU B 1 62 ? -4.809 -24.266 -8.219 1 88.25 62 GLU B C 1
ATOM 1490 O O . GLU B 1 62 ? -5.715 -23.453 -8.023 1 88.25 62 GLU B O 1
ATOM 1495 N N . LYS B 1 63 ? -4.816 -25.531 -7.887 1 88.75 63 LYS B N 1
ATOM 1496 C CA . LYS B 1 63 ? -6.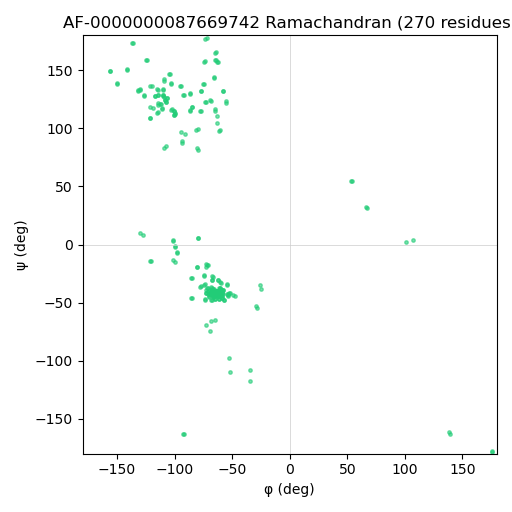016 -26.062 -7.238 1 88.75 63 LYS B CA 1
ATOM 1497 C C . LYS B 1 63 ? -6.266 -25.359 -5.902 1 88.75 63 LYS B C 1
ATOM 1499 O O . LYS B 1 63 ? -7.41 -25.047 -5.562 1 88.75 63 LYS B O 1
ATOM 1504 N N . THR B 1 64 ? -5.258 -25.125 -5.191 1 88 64 THR B N 1
ATOM 1505 C CA . THR B 1 64 ? -5.363 -24.469 -3.895 1 88 64 THR B CA 1
ATOM 1506 C C . THR B 1 64 ? -5.895 -23.047 -4.055 1 88 64 THR B C 1
ATOM 1508 O O . THR B 1 64 ? -6.758 -22.609 -3.289 1 88 64 THR B O 1
ATOM 1511 N N . LEU B 1 65 ? -5.441 -22.359 -5.086 1 90.19 65 LEU B N 1
ATOM 1512 C CA . LEU B 1 65 ? -5.879 -20.984 -5.32 1 90.19 65 LEU B CA 1
ATOM 1513 C C . LEU B 1 65 ? -7.332 -20.938 -5.785 1 90.19 65 LEU B C 1
ATOM 1515 O O . LEU B 1 65 ? -8.102 -20.078 -5.352 1 90.19 65 LEU B O 1
ATOM 1519 N N . VAL B 1 66 ? -7.672 -21.938 -6.598 1 91.12 66 VAL B N 1
ATOM 1520 C CA . VAL B 1 66 ? -9.039 -22.016 -7.09 1 91.12 66 VAL B CA 1
ATOM 1521 C C . VAL B 1 66 ? -9.992 -22.297 -5.934 1 91.12 66 VAL B C 1
ATOM 1523 O O . VAL B 1 66 ? -11.078 -21.719 -5.852 1 91.12 66 VAL B O 1
ATOM 1526 N N . ARG B 1 67 ? -9.539 -23.172 -5.043 1 90.88 67 ARG B N 1
ATOM 1527 C CA . ARG B 1 67 ? -10.344 -23.469 -3.861 1 90.88 67 ARG B CA 1
ATOM 1528 C C . ARG B 1 67 ? -10.531 -22.234 -2.992 1 90.88 67 ARG B C 1
ATOM 1530 O O . ARG B 1 67 ? -11.617 -21.984 -2.469 1 90.88 67 ARG B O 1
ATOM 1537 N N . ALA B 1 68 ? -9.523 -21.484 -2.838 1 90.38 68 ALA B N 1
ATOM 1538 C CA . ALA B 1 68 ? -9.594 -20.25 -2.053 1 90.38 68 ALA B CA 1
ATOM 1539 C C . ALA B 1 68 ? -10.57 -19.266 -2.676 1 90.38 68 ALA B C 1
ATOM 1541 O O . ALA B 1 68 ? -11.336 -18.609 -1.964 1 90.38 68 ALA B O 1
ATOM 1542 N N . LEU B 1 69 ? -10.578 -19.156 -4.008 1 92.44 69 LEU B N 1
ATOM 1543 C CA . LEU B 1 69 ? -11.492 -18.266 -4.723 1 92.44 69 LEU B CA 1
ATOM 1544 C C . LEU B 1 69 ? -12.945 -18.703 -4.516 1 92.44 69 LEU B C 1
ATOM 1546 O O . LEU B 1 69 ? -13.812 -17.859 -4.281 1 92.44 69 LEU B O 1
ATOM 1550 N N . ARG B 1 70 ? -13.117 -20.016 -4.582 1 90.88 70 ARG B N 1
ATOM 1551 C CA . ARG B 1 70 ? -14.461 -20.547 -4.379 1 90.88 70 ARG B CA 1
ATOM 1552 C C . ARG B 1 70 ? -14.961 -20.266 -2.967 1 90.88 70 ARG B C 1
ATOM 1554 O O . ARG B 1 70 ? -16.109 -19.859 -2.779 1 90.88 70 ARG B O 1
ATOM 1561 N N . SER B 1 71 ? -14.086 -20.406 -2.041 1 90.19 71 SER B N 1
ATOM 1562 C CA . SER B 1 71 ? -14.438 -20.203 -0.64 1 90.19 71 SER B CA 1
ATOM 1563 C C . SER B 1 71 ? -14.797 -18.75 -0.363 1 90.19 71 SER B C 1
ATOM 1565 O O . SER B 1 71 ? -15.609 -18.453 0.522 1 90.19 71 SER B O 1
ATOM 1567 N N . THR B 1 72 ? -14.242 -17.797 -1.122 1 89.06 72 THR B N 1
ATOM 1568 C CA . THR B 1 72 ? -14.492 -16.375 -0.91 1 89.06 72 THR B CA 1
ATOM 1569 C C . THR B 1 72 ? -15.57 -15.867 -1.861 1 89.06 72 THR B C 1
ATOM 1571 O O . THR B 1 72 ? -16 -14.719 -1.758 1 89.06 72 THR B O 1
ATOM 1574 N N . GLY B 1 73 ? -16.016 -16.734 -2.826 1 90.62 73 GLY B N 1
ATOM 1575 C CA . GLY B 1 73 ? -17 -16.312 -3.816 1 90.62 73 GLY B CA 1
ATOM 1576 C C . GLY B 1 73 ? -16.469 -15.258 -4.77 1 90.62 73 GLY B C 1
ATOM 1577 O O . GLY B 1 73 ? -17.203 -14.359 -5.18 1 90.62 73 GLY B O 1
ATOM 1578 N N . THR B 1 74 ? -15.156 -15.328 -5.035 1 92.5 74 THR B N 1
ATOM 1579 C CA . THR B 1 74 ? -14.492 -14.32 -5.852 1 92.5 74 THR B CA 1
ATOM 1580 C C . THR B 1 74 ? -14.086 -14.898 -7.203 1 92.5 74 THR B C 1
ATOM 1582 O O . THR B 1 74 ? -13.617 -16.031 -7.281 1 92.5 74 THR B O 1
ATOM 1585 N N . SER B 1 75 ? -14.367 -14.188 -8.273 1 94.56 75 SER B N 1
ATOM 1586 C CA . SER B 1 75 ? -13.883 -14.562 -9.602 1 94.56 75 SER B CA 1
ATOM 1587 C C . SER B 1 75 ? -12.555 -13.891 -9.914 1 94.56 75 SER B C 1
ATOM 1589 O O . SER B 1 75 ? -12.414 -12.68 -9.734 1 94.56 75 SER B O 1
ATOM 1591 N N . ALA B 1 76 ? -11.609 -14.711 -10.32 1 97.5 76 ALA B N 1
ATOM 1592 C CA . ALA B 1 76 ? -10.297 -14.164 -10.656 1 97.5 76 ALA B CA 1
ATOM 1593 C C . ALA B 1 76 ? -9.555 -15.078 -11.625 1 97.5 76 ALA B C 1
ATOM 1595 O O . ALA B 1 76 ? -9.805 -16.281 -11.68 1 97.5 76 ALA B O 1
ATOM 1596 N N . SER B 1 77 ? -8.727 -14.516 -12.469 1 97.56 77 SER B N 1
ATOM 1597 C CA . SER B 1 77 ? -7.746 -15.297 -13.219 1 97.56 77 SER B CA 1
ATOM 1598 C C . SER B 1 77 ? -6.59 -15.734 -12.328 1 97.56 77 SER B C 1
ATOM 1600 O O . SER B 1 77 ? -6.121 -14.969 -11.484 1 97.56 77 SER B O 1
ATOM 1602 N N . VAL B 1 78 ? -6.16 -16.984 -12.492 1 96.56 78 VAL B N 1
ATOM 1603 C CA . VAL B 1 78 ? -5.09 -17.531 -11.664 1 96.56 78 VAL B CA 1
ATOM 1604 C C . VAL B 1 78 ? -3.826 -17.703 -12.5 1 96.56 78 VAL B C 1
ATOM 1606 O O . VAL B 1 78 ? -3.869 -18.297 -13.586 1 96.56 78 VAL B O 1
ATOM 1609 N N . HIS B 1 79 ? -2.758 -17.141 -12.016 1 95.94 79 HIS B N 1
ATOM 1610 C CA . HIS B 1 79 ? -1.452 -17.25 -12.648 1 95.94 79 HIS B CA 1
ATOM 1611 C C . HIS B 1 79 ? -0.441 -17.922 -11.727 1 95.94 79 HIS B C 1
ATOM 1613 O O . HIS B 1 79 ? -0.171 -17.422 -10.633 1 95.94 79 HIS B O 1
ATOM 1619 N N . VAL B 1 80 ? 0.087 -19.062 -12.109 1 93.69 80 VAL B N 1
ATOM 1620 C CA . VAL B 1 80 ? 1.198 -19.703 -11.414 1 93.69 80 VAL B CA 1
ATOM 1621 C C . VAL B 1 80 ? 2.443 -19.688 -12.305 1 93.69 80 VAL B C 1
ATOM 1623 O O . VAL B 1 80 ? 2.42 -20.188 -13.43 1 93.69 80 VAL B O 1
ATOM 1626 N N . ARG B 1 81 ? 3.402 -19.109 -11.805 1 90.81 81 ARG B N 1
ATOM 1627 C CA . ARG B 1 81 ? 4.625 -18.922 -12.586 1 90.81 81 ARG B CA 1
ATOM 1628 C C . ARG B 1 81 ? 5.828 -19.5 -11.852 1 90.81 81 ARG B C 1
ATOM 1630 O O . ARG B 1 81 ? 5.777 -19.734 -10.641 1 90.81 81 ARG B O 1
ATOM 1637 N N . GLU B 1 82 ? 6.859 -19.781 -12.648 1 89.25 82 GLU B N 1
ATOM 1638 C CA . GLU B 1 82 ? 8.141 -20.219 -12.086 1 89.25 82 GLU B CA 1
ATOM 1639 C C . GLU B 1 82 ? 9.195 -19.125 -12.234 1 89.25 82 GLU B C 1
ATOM 1641 O O . GLU B 1 82 ? 9.234 -18.422 -13.25 1 89.25 82 GLU B O 1
ATOM 1646 N N . GLY B 1 83 ? 10.031 -19 -11.227 1 90.38 83 GLY B N 1
ATOM 1647 C CA . GLY B 1 83 ? 11.094 -18.016 -11.258 1 90.38 83 GLY B CA 1
ATOM 1648 C C . GLY B 1 83 ? 11.273 -17.297 -9.938 1 90.38 83 GLY B C 1
ATOM 1649 O O . GLY B 1 83 ? 10.922 -17.828 -8.883 1 90.38 83 GLY B O 1
ATOM 1650 N N . ARG B 1 84 ? 11.914 -16.188 -9.969 1 90.19 84 ARG B N 1
ATOM 1651 C CA . ARG B 1 84 ? 12.062 -15.359 -8.781 1 90.19 84 ARG B CA 1
ATOM 1652 C C . ARG B 1 84 ? 10.758 -14.648 -8.438 1 90.19 84 ARG B C 1
ATOM 1654 O O . ARG B 1 84 ? 10.203 -13.922 -9.266 1 90.19 84 ARG B O 1
ATOM 1661 N N . PRO B 1 85 ? 10.266 -14.828 -7.336 1 91.06 85 PRO B N 1
ATOM 1662 C CA . PRO B 1 85 ? 8.953 -14.289 -6.977 1 91.06 85 PRO B CA 1
ATOM 1663 C C . PRO B 1 85 ? 8.852 -12.789 -7.223 1 91.06 85 PRO B C 1
ATOM 1665 O O . PRO B 1 85 ? 7.863 -12.32 -7.801 1 91.06 85 PRO B O 1
ATOM 1668 N N . SER B 1 86 ? 9.828 -12.062 -6.863 1 91.56 86 SER B N 1
ATOM 1669 C CA . SER B 1 86 ? 9.805 -10.617 -7.012 1 91.56 86 SER B CA 1
ATOM 1670 C C . SER B 1 86 ? 9.672 -10.211 -8.477 1 91.56 86 SER B C 1
ATOM 1672 O O . SER B 1 86 ? 8.828 -9.375 -8.82 1 91.56 86 SER B O 1
ATOM 1674 N N . GLU B 1 87 ? 10.406 -10.852 -9.328 1 93.94 87 GLU B N 1
ATOM 1675 C CA . GLU B 1 87 ? 10.383 -10.539 -10.75 1 93.94 87 GLU B CA 1
ATOM 1676 C C . GLU B 1 87 ? 9.094 -11.023 -11.406 1 93.94 87 GLU B C 1
ATOM 1678 O O . GLU B 1 87 ? 8.531 -10.344 -12.266 1 93.94 87 GLU B O 1
ATOM 1683 N N . GLY B 1 88 ? 8.719 -12.211 -11.008 1 95.5 88 GLY B N 1
ATOM 1684 C CA . GLY B 1 88 ? 7.508 -12.781 -11.57 1 95.5 88 GLY B CA 1
ATOM 1685 C C . GLY B 1 88 ? 6.266 -11.953 -11.281 1 95.5 88 GLY B C 1
ATOM 1686 O O . GLY B 1 88 ? 5.41 -11.789 -12.148 1 95.5 88 GLY B O 1
ATOM 1687 N N . VAL B 1 89 ? 6.184 -11.383 -10.117 1 96.62 89 VAL B N 1
ATOM 1688 C CA . VAL B 1 89 ? 5.043 -10.555 -9.742 1 96.62 89 VAL B CA 1
ATOM 1689 C C . VAL B 1 89 ? 5.031 -9.281 -10.578 1 96.62 89 VAL B C 1
ATOM 1691 O O . VAL B 1 89 ? 4.016 -8.938 -11.188 1 96.62 89 VAL B O 1
ATOM 1694 N N . VAL B 1 90 ? 6.145 -8.633 -10.68 1 96.75 90 VAL B N 1
ATOM 1695 C CA . VAL B 1 90 ? 6.23 -7.371 -11.406 1 96.75 90 VAL B CA 1
ATOM 1696 C C . VAL B 1 90 ? 5.977 -7.613 -12.891 1 96.75 90 VAL B C 1
ATOM 1698 O O . VAL B 1 90 ? 5.332 -6.797 -13.562 1 96.75 90 VAL B O 1
ATOM 1701 N N . ALA B 1 91 ? 6.504 -8.75 -13.406 1 97.62 91 ALA B N 1
ATOM 1702 C CA . ALA B 1 91 ? 6.266 -9.094 -14.805 1 97.62 91 ALA B CA 1
ATOM 1703 C C . ALA B 1 91 ? 4.773 -9.203 -15.094 1 97.62 91 ALA B C 1
ATOM 1705 O O . ALA B 1 91 ? 4.293 -8.703 -16.109 1 97.62 91 ALA B O 1
ATOM 1706 N N . LEU B 1 92 ? 4.039 -9.828 -14.188 1 98.12 92 LEU B N 1
ATOM 1707 C CA . LEU B 1 92 ? 2.602 -9.969 -14.398 1 98.12 92 LEU B CA 1
ATOM 1708 C C . LEU B 1 92 ? 1.905 -8.617 -14.336 1 98.12 92 LEU B C 1
ATOM 1710 O O . LEU B 1 92 ? 0.972 -8.352 -15.102 1 98.12 92 LEU B O 1
ATOM 1714 N N . LEU B 1 93 ? 2.312 -7.754 -13.43 1 97.81 93 LEU B N 1
ATOM 1715 C CA . LEU B 1 93 ? 1.725 -6.422 -13.328 1 97.81 93 LEU B CA 1
ATOM 1716 C C . LEU B 1 93 ? 1.792 -5.691 -14.664 1 97.81 93 LEU B C 1
ATOM 1718 O O . LEU B 1 93 ? 0.818 -5.062 -15.086 1 97.81 93 LEU B O 1
ATOM 1722 N N . ASN B 1 94 ? 2.904 -5.824 -15.297 1 97.56 94 ASN B N 1
ATOM 1723 C CA . ASN B 1 94 ? 3.098 -5.18 -16.594 1 97.56 94 ASN B CA 1
ATOM 1724 C C . ASN B 1 94 ? 2.256 -5.844 -17.672 1 97.56 94 ASN B C 1
ATOM 1726 O O . ASN B 1 94 ? 1.632 -5.16 -18.5 1 97.56 94 ASN B O 1
ATOM 1730 N N . GLU B 1 95 ? 2.262 -7.164 -17.688 1 98.31 95 GLU B N 1
ATOM 1731 C CA . GLU B 1 95 ? 1.583 -7.945 -18.719 1 98.31 95 GLU B CA 1
ATOM 1732 C C . GLU B 1 95 ? 0.089 -7.633 -18.75 1 98.31 95 GLU B C 1
ATOM 1734 O O . GLU B 1 95 ? -0.503 -7.52 -19.828 1 98.31 95 GLU B O 1
ATOM 1739 N N . VAL B 1 96 ? -0.497 -7.469 -17.594 1 98.19 96 VAL B N 1
ATOM 1740 C CA . VAL B 1 96 ? -1.948 -7.324 -17.562 1 98.19 96 VAL B CA 1
ATOM 1741 C C . VAL B 1 96 ? -2.316 -5.852 -17.391 1 98.19 96 VAL B C 1
ATOM 1743 O O . VAL B 1 96 ? -3.486 -5.516 -17.203 1 98.19 96 VAL B O 1
ATOM 1746 N N . HIS B 1 97 ? -1.257 -4.965 -17.375 1 97.38 97 HIS B N 1
ATOM 1747 C CA . HIS B 1 97 ? -1.46 -3.535 -17.172 1 97.38 97 HIS B CA 1
ATOM 1748 C C . HIS B 1 97 ? -2.248 -3.266 -15.891 1 97.38 97 HIS B C 1
ATOM 1750 O O . HIS B 1 97 ? -3.258 -2.559 -15.922 1 97.38 97 HIS B O 1
ATOM 1756 N N . ALA B 1 98 ? -1.75 -3.789 -14.789 1 97.88 98 ALA B N 1
ATOM 1757 C CA . ALA B 1 98 ? -2.412 -3.67 -13.492 1 97.88 98 ALA B CA 1
ATOM 1758 C C . ALA B 1 98 ? -2.434 -2.219 -13.023 1 97.88 98 ALA B C 1
ATOM 1760 O O . ALA B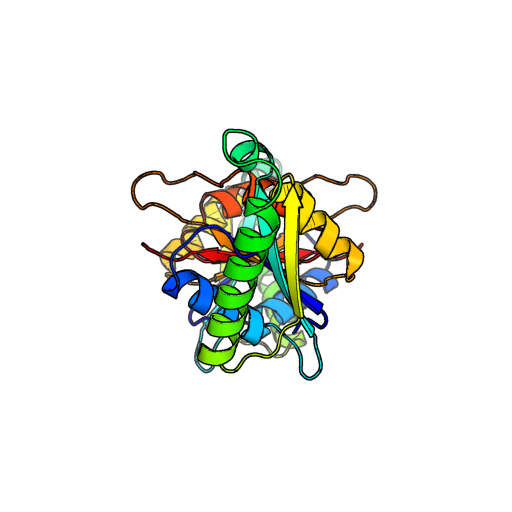 1 98 ? -1.465 -1.48 -13.219 1 97.88 98 ALA B O 1
ATOM 1761 N N . ASP B 1 99 ? -3.504 -1.878 -12.383 1 96.5 99 ASP B N 1
ATOM 1762 C CA . ASP B 1 99 ? -3.576 -0.56 -11.758 1 96.5 99 ASP B CA 1
ATOM 1763 C C . ASP B 1 99 ? -3.289 -0.646 -10.258 1 96.5 99 ASP B C 1
ATOM 1765 O O . ASP B 1 99 ? -3.023 0.371 -9.617 1 96.5 99 ASP B O 1
ATOM 1769 N N . LEU B 1 100 ? -3.342 -1.841 -9.734 1 97.31 100 LEU B N 1
ATOM 1770 C CA . LEU B 1 100 ? -3.1 -2.062 -8.312 1 97.31 100 LEU B CA 1
ATOM 1771 C C . LEU B 1 100 ? -2.51 -3.447 -8.07 1 97.31 100 LEU B C 1
ATOM 1773 O O . LEU B 1 100 ? -2.955 -4.43 -8.672 1 97.31 100 LEU B O 1
ATOM 1777 N N . VAL B 1 101 ? -1.551 -3.512 -7.203 1 97.88 101 VAL B N 1
ATOM 1778 C CA . VAL B 1 101 ? -1.124 -4.797 -6.66 1 97.88 101 VAL B CA 1
ATOM 1779 C C . VAL B 1 101 ? -1.424 -4.855 -5.164 1 97.88 101 VAL B C 1
ATOM 1781 O O . VAL B 1 101 ? -1.216 -3.873 -4.445 1 97.88 101 VAL B O 1
ATOM 1784 N N . VAL B 1 102 ? -1.992 -5.926 -4.719 1 97.31 102 VAL B N 1
ATOM 1785 C CA . VAL B 1 102 ? -2.232 -6.219 -3.307 1 97.31 102 VAL B CA 1
ATOM 1786 C C . VAL B 1 102 ? -1.268 -7.301 -2.83 1 97.31 102 VAL B C 1
ATOM 1788 O O . VAL B 1 102 ? -1.211 -8.391 -3.406 1 97.31 102 VAL B O 1
ATOM 1791 N N . ILE B 1 103 ? -0.541 -7.027 -1.777 1 94.25 103 ILE B N 1
ATOM 1792 C CA . ILE B 1 103 ? 0.488 -7.926 -1.265 1 94.25 103 ILE B CA 1
ATOM 1793 C C . ILE B 1 103 ? 0.473 -7.91 0.262 1 94.25 103 ILE B C 1
ATOM 1795 O O . ILE B 1 103 ? 0.01 -6.941 0.875 1 94.25 103 ILE B O 1
ATOM 1799 N N . VAL B 1 104 ? 0.874 -9.031 0.858 1 89.75 104 VAL B N 1
ATOM 1800 C CA . VAL B 1 104 ? 0.808 -9.125 2.312 1 89.75 104 VAL B CA 1
ATOM 1801 C C . VAL B 1 104 ? 2.203 -8.945 2.906 1 89.75 104 VAL B C 1
ATOM 1803 O O . VAL B 1 104 ? 3.197 -9.367 2.311 1 89.75 104 VAL B O 1
ATOM 1806 N N . SER B 1 105 ? 2.322 -8.219 3.969 1 81.44 105 SER B N 1
ATOM 1807 C CA . SER B 1 105 ? 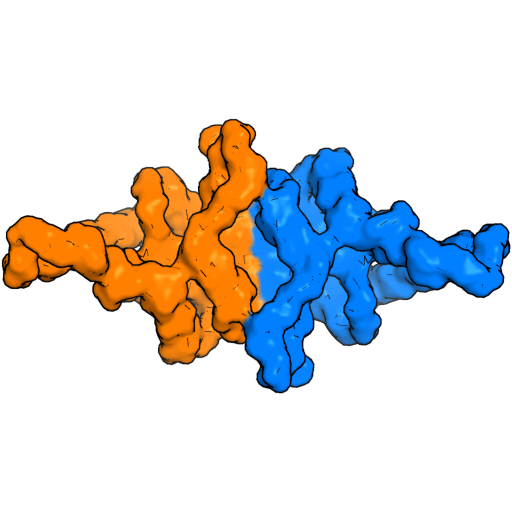3.531 -8.141 4.777 1 81.44 105 SER B CA 1
ATOM 1808 C C . SER B 1 105 ? 3.305 -8.727 6.168 1 81.44 105 SER B C 1
ATOM 1810 O O . SER B 1 105 ? 2.27 -8.484 6.789 1 81.44 105 SER B O 1
ATOM 1812 N N . HIS B 1 106 ? 4.172 -9.812 6.512 1 67.38 106 HIS B N 1
ATOM 1813 C CA . HIS B 1 106 ? 4.078 -10.414 7.836 1 67.38 106 HIS B CA 1
ATOM 1814 C C . HIS B 1 106 ? 4.836 -9.594 8.875 1 67.38 106 HIS B C 1
ATOM 1816 O O . HIS B 1 106 ? 5.98 -9.195 8.641 1 67.38 106 HIS B O 1
ATOM 1822 N N . ARG B 1 107 ? 4.191 -8.812 9.578 1 57.62 107 ARG B N 1
ATOM 1823 C CA . ARG B 1 107 ? 4.898 -8.172 10.68 1 57.62 107 ARG B CA 1
ATOM 1824 C C . ARG B 1 107 ? 5.016 -9.109 11.875 1 57.62 107 ARG B C 1
ATOM 1826 O O . ARG B 1 107 ? 4.016 -9.664 12.336 1 57.62 107 ARG B O 1
ATOM 1833 N N . ASP B 1 108 ? 6.059 -10.07 11.852 1 53.06 108 ASP B N 1
ATOM 1834 C CA . ASP B 1 108 ? 6.234 -10.758 13.133 1 53.06 108 ASP B CA 1
ATOM 1835 C C . ASP B 1 108 ? 6.453 -9.75 14.258 1 53.06 108 ASP B C 1
ATOM 1837 O O . ASP B 1 108 ? 7.09 -8.719 14.062 1 53.06 108 ASP B O 1
ATOM 1841 N N . ASP B 1 109 ? 5.531 -9.883 15.266 1 47.22 109 ASP B N 1
ATOM 1842 C CA . ASP B 1 109 ? 5.668 -9.086 16.484 1 47.22 109 ASP B CA 1
ATOM 1843 C C . ASP B 1 109 ? 7.133 -8.766 16.766 1 47.22 109 ASP B C 1
ATOM 1845 O O . ASP B 1 109 ? 7.438 -7.766 17.422 1 47.22 109 ASP B O 1
ATOM 1849 N N . ALA B 1 110 ? 7.848 -9.867 16.766 1 45.22 110 ALA B N 1
ATOM 1850 C CA . ALA B 1 110 ? 9.18 -9.742 17.359 1 45.22 110 ALA B CA 1
ATOM 1851 C C . ALA B 1 110 ? 10.094 -8.914 16.469 1 45.22 110 ALA B C 1
ATOM 1853 O O . ALA B 1 110 ? 11.047 -8.297 16.938 1 45.22 110 ALA B O 1
ATOM 1854 N N . LEU B 1 111 ? 10.086 -9.102 15.125 1 48.16 111 LEU B N 1
ATOM 1855 C CA . LEU B 1 111 ? 11.109 -8.414 14.336 1 48.16 111 LEU B CA 1
ATOM 1856 C C . LEU B 1 111 ? 10.508 -7.258 13.547 1 48.16 111 LEU B C 1
ATOM 1858 O O . LEU B 1 111 ? 9.625 -7.461 12.719 1 48.16 111 LEU B O 1
ATOM 1862 N N . GLU B 1 112 ? 10.266 -5.996 13.945 1 47.69 112 GLU B N 1
ATOM 1863 C CA . GLU B 1 112 ? 9.727 -4.672 13.641 1 47.69 112 GLU B CA 1
ATOM 1864 C C . GLU B 1 112 ? 9.734 -4.41 12.133 1 47.69 112 GLU B C 1
ATOM 1866 O O . GLU B 1 112 ? 8.828 -3.754 11.609 1 47.69 112 GLU B O 1
ATOM 1871 N N . HIS B 1 113 ? 10.898 -4.902 11.336 1 52.31 113 HIS B N 1
ATOM 1872 C CA . HIS B 1 113 ? 11.344 -4.227 10.125 1 52.31 113 HIS B CA 1
ATOM 1873 C C . HIS B 1 113 ? 11.445 -5.199 8.953 1 52.31 113 HIS B C 1
ATOM 1875 O O . HIS B 1 113 ? 12.227 -4.977 8.023 1 52.31 113 HIS B O 1
ATOM 1881 N N . VAL B 1 114 ? 10.977 -6.438 9.109 1 53.44 114 VAL B N 1
ATOM 1882 C CA . VAL B 1 114 ? 11.523 -7.266 8.039 1 53.44 114 VAL B CA 1
ATOM 1883 C C . VAL B 1 114 ? 10.547 -7.305 6.867 1 53.44 114 VAL B C 1
ATOM 1885 O O . VAL B 1 114 ? 9.422 -7.793 7 1 53.44 114 VAL B O 1
ATOM 1888 N N . PHE B 1 115 ? 10.75 -6.273 5.945 1 61.78 115 PHE B N 1
ATOM 1889 C CA . PHE B 1 115 ? 10.148 -6.523 4.641 1 61.78 115 PHE B CA 1
ATOM 1890 C C . PHE B 1 115 ? 10.875 -7.645 3.91 1 61.78 115 PHE B C 1
ATOM 1892 O O . PHE B 1 115 ? 12.102 -7.695 3.902 1 61.78 115 PHE B O 1
ATOM 1899 N N . GLY B 1 116 ? 10.109 -8.633 3.531 1 73.44 116 GLY B N 1
ATOM 1900 C CA . GLY B 1 116 ? 10.719 -9.641 2.682 1 73.44 116 GLY B CA 1
ATOM 1901 C C . GLY B 1 116 ? 11.164 -9.102 1.333 1 73.44 116 GLY B C 1
ATOM 1902 O O . GLY B 1 116 ? 10.781 -7.996 0.948 1 73.44 116 GLY B O 1
ATOM 1903 N N . SER B 1 117 ? 12.023 -9.719 0.688 1 80.75 117 SER B N 1
ATOM 1904 C CA . SER B 1 117 ? 12.656 -9.367 -0.579 1 80.75 117 SER B CA 1
ATOM 1905 C C . SER B 1 117 ? 11.609 -9.094 -1.659 1 80.75 117 SER B C 1
ATOM 1907 O O . SER B 1 117 ? 11.75 -8.156 -2.445 1 80.75 117 SER B O 1
ATOM 1909 N N . VAL B 1 118 ? 10.523 -9.82 -1.598 1 87.5 118 VAL B N 1
ATOM 1910 C CA . VAL B 1 118 ? 9.5 -9.656 -2.631 1 87.5 118 VAL B CA 1
ATOM 1911 C C . VAL B 1 118 ? 8.758 -8.336 -2.42 1 87.5 118 VAL B C 1
ATOM 1913 O O . VAL B 1 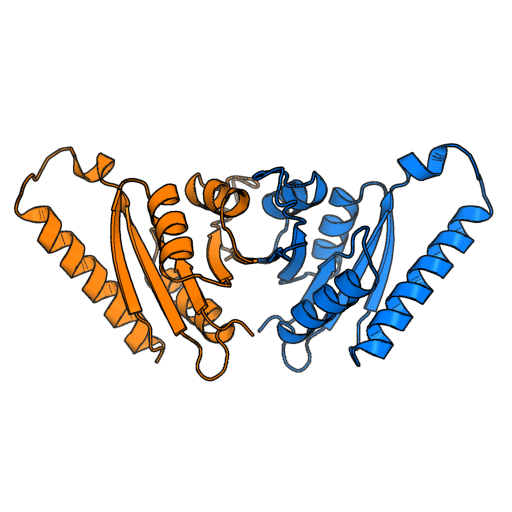118 ? 8.562 -7.57 -3.363 1 87.5 118 VAL B O 1
ATOM 1916 N N . LEU B 1 119 ? 8.359 -8.117 -1.209 1 89.19 119 LEU B N 1
ATOM 1917 C CA . LEU B 1 119 ? 7.656 -6.883 -0.887 1 89.19 119 LEU B CA 1
ATOM 1918 C C . LEU B 1 119 ? 8.5 -5.668 -1.259 1 89.19 119 LEU B C 1
ATOM 1920 O O . LEU B 1 119 ? 8.008 -4.75 -1.924 1 89.19 119 LEU B O 1
ATOM 1924 N N . ASP B 1 120 ? 9.703 -5.676 -0.893 1 87.06 120 ASP B N 1
ATOM 1925 C CA . ASP B 1 120 ? 10.602 -4.562 -1.188 1 87.06 120 ASP B CA 1
ATOM 1926 C C . ASP B 1 120 ? 10.711 -4.328 -2.691 1 87.06 120 ASP B C 1
ATOM 1928 O O . ASP B 1 120 ? 10.633 -3.189 -3.154 1 87.06 120 ASP B O 1
ATOM 1932 N N . HIS B 1 121 ? 10.883 -5.398 -3.373 1 90.81 121 HIS B N 1
ATOM 1933 C CA . HIS B 1 121 ? 11.023 -5.312 -4.82 1 90.81 121 HIS B CA 1
ATOM 1934 C C . HIS B 1 121 ? 9.758 -4.773 -5.473 1 90.81 121 HIS B C 1
ATOM 1936 O O . HIS B 1 121 ? 9.828 -3.93 -6.367 1 90.81 121 HIS B O 1
ATOM 1942 N N . VAL B 1 122 ? 8.664 -5.188 -5.043 1 92.75 122 VAL B N 1
ATOM 1943 C CA . VAL B 1 122 ? 7.391 -4.75 -5.594 1 92.75 122 VAL B CA 1
ATOM 1944 C C . VAL B 1 122 ? 7.176 -3.27 -5.289 1 92.75 122 VAL B C 1
ATOM 1946 O O . VAL B 1 122 ? 6.781 -2.498 -6.168 1 92.75 122 VAL B O 1
ATOM 1949 N N . VAL B 1 123 ? 7.457 -2.879 -4.078 1 91.38 123 VAL B N 1
ATOM 1950 C CA . VAL B 1 123 ? 7.273 -1.485 -3.689 1 91.38 123 VAL B CA 1
ATOM 1951 C C . VAL B 1 123 ? 8.148 -0.586 -4.559 1 91.38 123 VAL B C 1
ATOM 1953 O O . VAL B 1 123 ? 7.715 0.49 -4.98 1 91.38 123 VAL B O 1
ATOM 1956 N N . ARG B 1 124 ? 9.227 -1.034 -4.949 1 88.94 124 ARG B N 1
ATOM 1957 C CA . ARG B 1 124 ? 10.188 -0.223 -5.691 1 88.94 124 ARG B CA 1
ATOM 1958 C C . ARG B 1 124 ? 9.875 -0.228 -7.184 1 88.94 124 ARG B C 1
ATOM 1960 O O . ARG B 1 124 ? 10.117 0.763 -7.875 1 88.94 124 ARG B O 1
ATOM 1967 N N . ASN B 1 125 ? 9.273 -1.327 -7.645 1 91.25 125 ASN B N 1
ATOM 1968 C CA . ASN B 1 125 ? 9.305 -1.506 -9.094 1 91.25 125 ASN B CA 1
ATOM 1969 C C . ASN B 1 125 ? 7.898 -1.584 -9.68 1 91.25 125 ASN B C 1
ATOM 1971 O O . ASN B 1 125 ? 7.723 -1.521 -10.898 1 91.25 125 ASN B O 1
ATOM 1975 N N . ALA B 1 126 ? 6.93 -1.77 -8.844 1 93.94 126 ALA B N 1
ATOM 1976 C CA . ALA B 1 126 ? 5.574 -1.89 -9.375 1 93.94 126 ALA B CA 1
ATOM 1977 C C . ALA B 1 126 ? 5.191 -0.651 -10.18 1 93.94 126 ALA B C 1
ATOM 1979 O O . ALA B 1 126 ? 5.395 0.478 -9.727 1 93.94 126 ALA B O 1
ATOM 1980 N N . PRO B 1 127 ? 4.66 -0.793 -11.359 1 92.56 127 PRO B N 1
ATOM 1981 C CA . PRO B 1 127 ? 4.23 0.335 -12.188 1 92.56 127 PRO B CA 1
ATOM 1982 C C . PRO B 1 127 ? 2.873 0.893 -11.773 1 92.56 127 PRO B C 1
ATOM 1984 O O . PRO B 1 127 ? 2.316 1.751 -12.461 1 92.56 127 PRO B O 1
ATOM 1987 N N . CYS B 1 128 ? 2.334 0.408 -10.727 1 94.69 128 CYS B N 1
ATOM 1988 C CA . CYS B 1 128 ? 0.967 0.707 -10.312 1 94.69 128 CYS B CA 1
ATOM 1989 C C . CYS B 1 128 ? 0.896 0.974 -8.812 1 94.69 128 CYS B C 1
ATOM 1991 O O . CYS B 1 128 ? 1.896 0.835 -8.109 1 94.69 128 CYS B O 1
ATOM 1993 N N . SER B 1 129 ? -0.244 1.381 -8.328 1 95.31 129 SER B N 1
ATOM 1994 C CA . SER B 1 129 ? -0.46 1.568 -6.902 1 95.31 129 SER B CA 1
ATOM 1995 C C . SER B 1 129 ? -0.313 0.254 -6.141 1 95.31 129 SER B C 1
ATOM 1997 O O . SER B 1 129 ? -0.44 -0.824 -6.727 1 95.31 129 SER B O 1
ATOM 1999 N N . ILE B 1 130 ? -0.024 0.364 -4.844 1 96.5 130 ILE B N 1
ATOM 2000 C CA . ILE B 1 130 ? 0.261 -0.818 -4.035 1 96.5 130 ILE B CA 1
ATOM 2001 C C . ILE B 1 130 ? -0.579 -0.787 -2.762 1 96.5 130 ILE B C 1
ATOM 2003 O O . ILE B 1 130 ? -0.688 0.253 -2.107 1 96.5 130 ILE B O 1
ATOM 2007 N N . HIS B 1 131 ? -1.171 -1.86 -2.473 1 96.75 131 HIS B N 1
ATOM 2008 C CA . HIS B 1 131 ? -1.831 -2.074 -1.189 1 96.75 131 HIS B CA 1
ATOM 2009 C C . HIS B 1 131 ? -1.144 -3.178 -0.393 1 96.75 131 HIS B C 1
ATOM 2011 O O . HIS B 1 131 ? -1.14 -4.34 -0.81 1 96.75 131 HIS B O 1
ATOM 2017 N N . ILE B 1 132 ? -0.57 -2.789 0.681 1 95 132 ILE B N 1
ATOM 2018 C CA . ILE B 1 132 ? 0.116 -3.732 1.556 1 95 132 ILE B CA 1
ATOM 2019 C C . ILE B 1 132 ? -0.788 -4.098 2.73 1 95 132 ILE B C 1
ATOM 2021 O O . ILE B 1 132 ? -1.093 -3.252 3.574 1 95 132 ILE B O 1
ATOM 2025 N N . LEU B 1 133 ? -1.197 -5.312 2.764 1 93.62 133 LEU B N 1
ATOM 2026 C CA . LEU B 1 133 ? -2.014 -5.797 3.869 1 93.62 133 LEU B CA 1
ATOM 2027 C C . LEU B 1 133 ? -1.14 -6.246 5.035 1 93.62 133 LEU B C 1
ATOM 2029 O O . LEU B 1 133 ? -0.279 -7.113 4.875 1 93.62 133 LEU B O 1
ATOM 2033 N N . ARG B 1 134 ? -1.306 -5.586 6.172 1 87.19 134 ARG B N 1
ATOM 2034 C CA . ARG B 1 134 ? -0.589 -6.008 7.371 1 87.19 134 ARG B CA 1
ATOM 2035 C C . ARG B 1 134 ? -1.507 -6.773 8.312 1 87.19 134 ARG B C 1
ATOM 2037 O O . ARG B 1 134 ? -2.621 -6.332 8.602 1 87.19 134 ARG B O 1
ATOM 2044 N N . THR B 1 135 ? -1.187 -8.023 8.523 1 71.62 135 THR B N 1
ATOM 2045 C CA . THR B 1 135 ? -1.98 -8.859 9.422 1 71.62 135 THR B CA 1
ATOM 2046 C C . THR B 1 135 ? -1.226 -9.125 10.719 1 71.62 135 THR B C 1
ATOM 2048 O O . THR B 1 135 ? 0.007 -9.109 10.742 1 71.62 135 THR B O 1
ATOM 2051 N N . THR B 1 136 ? -1.726 -8.805 11.82 1 54.75 136 THR B N 1
ATOM 2052 C CA . THR B 1 136 ? -1.134 -9.211 13.086 1 54.75 136 THR B CA 1
ATOM 2053 C C . THR B 1 136 ? -1.18 -10.727 13.242 1 54.75 136 THR B C 1
ATOM 2055 O O . THR B 1 136 ? -2.139 -11.375 12.812 1 54.75 136 THR B O 1
ATOM 2058 N N . ALA B 1 137 ? 0.029 -11.336 13.273 1 44.78 137 ALA B N 1
ATOM 2059 C CA . ALA B 1 137 ? 0.023 -12.758 13.617 1 44.78 137 ALA B CA 1
ATOM 2060 C C . ALA B 1 137 ? -0.848 -13.023 14.836 1 44.78 137 ALA B C 1
ATOM 2062 O O . ALA B 1 137 ? -0.956 -12.172 15.727 1 44.78 137 ALA B O 1
#

Foldseek 3Di:
DWQEEEEEDEDDDLVVLLVSQLVRQVVHDDNHAYEYEYEAEVVVVPPDDPDPVVVVVQVVVQVSNVVSCVVNVHDHHYYYHYHDSQVRRQVVCVVVVTQEYEYEDEDAPVPRDDDDPNNVSCVVRRPHYYHYHYDHD/DWQEEEEEDEDDDLVVLLVSQLVRQVVHDDNHAYEYEYEAEVVVVPPDDPDPVVVVVQVVVQVSNVVSCVVNVHDHHYYYHYHDSQVRRQVVCVVVVTQEYEYEDEDAPVPRDDDDPNNVSCVVRRPHYYHYHYDHD

Radius of gyration: 20.17 Å; Cα contacts (8 Å, |Δi|>4): 515; chains: 2; bounding box: 37×69×37 Å

Sequence (274 aa):
MYNTVVCAIGRGSRERTQQLITAASMLVAPNGKLHLVHVLDGLASSSAFPDEWDMGVIADVEKTLVRALRSTGTSASVHVREGRPSEGVVALLNEVHADLVVIVSHRDDALEHVFGSVLDHVVRNAPCSIHILRTTAMYNTVVCAIGRGSRERTQQLITAASMLVAPNGKLHLVHVLDGLASSSAFPDEWDMGVIADVEKTLVRALRSTGTSASVHVREGRPSEGVVALLNEVHADLVVIVSHRDDALEHVFGSVLDHVVRNAPCSIHILRTTA

Solvent-accessible surface area (backbone atoms only — not comparable to full-atom values): 15032 Å² total; per-residue (Å²): 119,33,52,28,33,34,34,51,51,74,92,73,53,70,67,56,51,42,52,49,50,51,57,42,58,72,45,40,29,96,87,36,44,42,33,39,36,34,44,44,50,40,75,76,51,57,70,80,63,81,80,74,49,54,59,50,49,49,52,51,50,50,50,52,52,52,50,42,28,61,76,68,72,50,81,60,50,80,43,80,42,78,33,56,43,40,60,49,52,46,50,48,40,61,74,67,61,31,49,29,38,32,37,73,45,68,46,48,86,85,52,76,63,62,71,51,70,41,57,52,45,39,75,49,62,43,92,32,18,38,34,38,44,54,51,80,120,120,31,52,28,33,34,34,50,51,74,91,74,52,70,67,53,52,41,52,50,50,52,57,42,57,72,43,39,29,95,84,38,43,41,33,38,37,32,46,42,50,40,75,74,56,56,68,81,66,79,78,73,48,54,59,51,49,48,52,50,51,50,50,52,52,53,50,43,27,60,74,68,73,49,80,60,49,80,43,80,42,77,33,56,43,40,59,49,52,46,50,48,38,61,76,68,60,30,48,28,39,32,38,71,45,67,47,50,86,85,53,77,64,63,70,53,72,41,56,52,44,39,73,48,62,44,92,32,18,38,35,38,43,53,52,80,119